Protein AF-A0A6G0XNP7-F1 (afdb_monomer)

Solvent-accessible surface area (backbone atoms only — not comparable to full-atom values): 18507 Å² total; per-residue (Å²): 112,69,67,66,38,55,70,34,88,91,42,43,86,52,94,66,89,75,61,93,74,79,82,56,86,63,56,71,70,62,49,47,56,52,49,53,52,52,52,53,39,48,72,73,66,46,86,81,49,73,66,58,50,28,54,50,48,44,52,52,38,49,76,73,70,50,52,76,89,73,55,74,58,41,72,69,51,52,55,50,50,24,64,73,69,74,52,74,94,73,79,84,64,81,77,80,71,63,57,67,68,56,44,52,52,49,38,52,55,47,52,52,49,53,54,48,54,32,65,78,54,63,42,82,54,43,37,43,41,48,78,40,82,45,55,81,44,72,78,73,96,70,79,92,73,66,92,83,67,88,75,86,84,79,92,69,92,83,52,64,81,43,50,31,32,36,38,43,37,34,40,81,89,65,54,73,54,66,32,39,37,27,35,58,39,83,72,69,91,48,69,72,58,43,56,51,14,57,74,74,40,48,43,35,54,81,84,54,40,62,62,48,52,55,48,44,74,76,37,75,43,48,72,35,43,38,67,83,23,67,91,42,43,72,56,44,40,52,51,47,48,69,79,39,44,88,38,48,92,48,100,63,76,33,31,38,40,36,34,61,71,52,67,42,66,63,38,71,72,33,46,52,54,30,56,59,38,40,38,45,78,41,70,34,59,76,95,37,42,78,78,56,30,62,50,66,65,62,52,51,57,60,51,54,53,53,55,44,65,74,70,110

pLDDT: mean 81.85, std 13.15, range [41.56, 98.56]

Sequence (312 aa):
MIQALADDPATRSKKSNRQSGWATVLKKEDEEDIVAWVLALRKEGIPVGNLLLACKALETAKKRGYHEDQFKASSTWIEGFKRRWSLALRTKCRSGQANNDQGEAALEAFSKKVKETIRLNDIEDIYNADQTAVNYQHVPDKTLDAKGAKNVSIKSSGHDKDRMIAMLLADAVGTKYPLFLVFKTPESVVKTTVIENLTQRNSFGSLLSTEIEEIHERHPSHIFVNPSGWWNSRISIKFLEYHFGHRRNQNLKKILLMWDDFGAHFTPDVVAVAEELDIILEKIPPTFTWICQPADVSWMKPLKIALRKRWV

Secondary structure (DSSP, 8-state):
-HHHHHHSTTTTT-S--PPTTTT-SS-HHHHHHHHHHHHHHHHTT----HHHHHHHHHHHHHHTT--TTT----HHHHHHHHHHTT-------SS----HHHHHHHHHHHHHHHHHHHHHHT---EEEEEEEEEES----S-----TT-S--PPP--S-TT-EEEEEEEEETT--B-PEEEEEE-PPPS-HHHHHHHHHHSTT--HHHHHHHHHHHHHSSEEEEEESS----HHHHHHHHHHHHGGGTT--PPPEEEEE-S-GGGSSHHHHHHHHHTTEEEEEPPTT-HHHH-HHHHHTHHHHHHHHHHHH-

InterPro domains:
  IPR004875 DDE superfamily endonuclease domain [PF03184] (192-311)
  IPR006600 HTH CenpB-type DNA-binding domain [PF03221] (31-90)
  IPR006600 HTH CenpB-type DNA-binding domain [PS51253] (18-91)
  IPR006600 HTH CenpB-type DNA-binding domain [SM00674] (24-91)
  IPR009057 Homedomain-like superfamily [SSF46689] (31-85)
  IPR050863 Centromere and Transposable Element-Derived Protein [PTHR19303] (31-308)

Structure (mmCIF, N/CA/C/O backbone):
data_AF-A0A6G0XNP7-F1
#
_entry.id   AF-A0A6G0XNP7-F1
#
loop_
_atom_site.group_PDB
_atom_site.id
_atom_site.type_symbol
_atom_site.label_atom_id
_atom_site.label_alt_id
_atom_site.label_comp_id
_atom_site.label_asym_id
_atom_site.label_entity_id
_atom_site.label_seq_id
_atom_site.pdbx_PDB_ins_code
_atom_site.Cartn_x
_atom_site.Cartn_y
_atom_site.Cartn_z
_atom_site.occupancy
_atom_site.B_iso_or_equiv
_atom_site.auth_seq_id
_atom_site.auth_comp_id
_atom_site.auth_asym_id
_atom_site.auth_atom_id
_atom_site.pdbx_PDB_model_num
ATOM 1 N N . MET A 1 1 ? 35.010 -28.564 -49.643 1.00 60.03 1 MET A N 1
ATOM 2 C CA . MET A 1 1 ? 34.155 -27.768 -48.730 1.00 60.03 1 MET A CA 1
ATOM 3 C C . MET A 1 1 ? 33.336 -26.712 -49.472 1.00 60.03 1 MET A C 1
ATOM 5 O O . MET A 1 1 ? 32.129 -26.718 -49.312 1.00 60.03 1 MET A O 1
ATOM 9 N N . ILE A 1 2 ? 33.939 -25.850 -50.304 1.00 66.06 2 ILE A N 1
ATOM 10 C CA . ILE A 1 2 ? 33.203 -24.806 -51.054 1.00 66.06 2 ILE A CA 1
ATOM 11 C C . ILE A 1 2 ? 32.260 -25.404 -52.113 1.00 66.06 2 ILE A C 1
ATOM 13 O O . ILE A 1 2 ? 31.107 -25.001 -52.168 1.00 66.06 2 ILE A O 1
ATOM 17 N N . GLN A 1 3 ? 32.711 -26.410 -52.874 1.00 72.31 3 GLN A N 1
ATOM 18 C CA . GLN A 1 3 ? 31.885 -27.098 -53.880 1.00 72.31 3 GLN A CA 1
ATOM 19 C C . GLN A 1 3 ? 30.588 -27.667 -53.270 1.00 72.31 3 GLN A C 1
ATOM 21 O O . GLN A 1 3 ? 29.496 -27.331 -53.701 1.00 72.31 3 GLN A O 1
ATOM 26 N N . ALA A 1 4 ? 30.710 -28.400 -52.156 1.00 74.94 4 ALA A N 1
ATOM 27 C CA . ALA A 1 4 ? 29.577 -28.995 -51.442 1.00 74.94 4 ALA A CA 1
ATOM 28 C C . ALA A 1 4 ? 28.551 -27.968 -50.911 1.00 74.94 4 ALA A C 1
ATOM 30 O O . ALA A 1 4 ? 27.377 -28.289 -50.787 1.00 74.94 4 ALA A O 1
ATOM 31 N N . LEU A 1 5 ? 28.980 -26.736 -50.608 1.00 69.81 5 LEU A N 1
ATOM 32 C CA . LEU A 1 5 ? 28.101 -25.638 -50.171 1.00 69.81 5 LEU A CA 1
ATOM 33 C C . LEU A 1 5 ? 27.461 -24.884 -51.350 1.00 69.81 5 LEU A C 1
ATOM 35 O O . LEU A 1 5 ? 26.438 -24.228 -51.187 1.00 69.81 5 LEU A O 1
ATOM 39 N N . ALA A 1 6 ? 28.065 -24.937 -52.538 1.00 72.62 6 ALA A N 1
ATOM 40 C CA . ALA A 1 6 ? 27.498 -24.353 -53.754 1.00 72.62 6 ALA A CA 1
ATOM 41 C C . ALA A 1 6 ? 26.409 -25.249 -54.378 1.00 72.62 6 ALA A C 1
ATOM 43 O O . ALA A 1 6 ? 25.510 -24.751 -55.070 1.00 72.62 6 ALA A O 1
ATOM 44 N N . ASP A 1 7 ? 26.490 -26.553 -54.102 1.00 78.31 7 ASP A N 1
ATOM 45 C CA . ASP A 1 7 ? 25.565 -27.581 -54.583 1.00 78.31 7 ASP A CA 1
ATOM 46 C C . ASP A 1 7 ? 24.367 -27.808 -53.639 1.00 78.31 7 ASP A C 1
ATOM 48 O O . ASP A 1 7 ? 23.334 -28.314 -54.073 1.00 78.31 7 ASP A O 1
ATOM 52 N N . ASP A 1 8 ? 24.455 -27.377 -52.374 1.00 77.38 8 ASP A N 1
ATOM 53 C CA . ASP A 1 8 ? 23.342 -27.402 -51.416 1.00 77.38 8 ASP A CA 1
ATOM 54 C C . ASP A 1 8 ? 22.350 -26.240 -51.684 1.00 77.38 8 ASP A C 1
ATOM 56 O O . ASP A 1 8 ? 22.725 -25.062 -51.587 1.00 77.38 8 ASP A O 1
ATOM 60 N N . PRO A 1 9 ? 21.062 -26.531 -51.972 1.00 79.06 9 PRO A N 1
ATOM 61 C CA . PRO A 1 9 ? 20.035 -25.518 -52.232 1.00 79.06 9 PRO A CA 1
ATOM 62 C C . PRO A 1 9 ? 19.902 -24.448 -51.136 1.00 79.06 9 PRO A C 1
ATOM 64 O O . PRO A 1 9 ? 19.548 -23.307 -51.438 1.00 79.06 9 PRO A O 1
ATOM 67 N N . ALA A 1 10 ? 20.200 -24.783 -49.874 1.00 74.19 10 ALA A N 1
ATOM 68 C CA . ALA A 1 10 ? 20.077 -23.875 -48.732 1.00 74.19 10 ALA A CA 1
ATOM 69 C C . ALA A 1 10 ? 21.271 -22.914 -48.568 1.00 74.19 10 ALA A C 1
ATOM 71 O O . ALA A 1 10 ? 21.177 -21.909 -47.847 1.00 74.19 10 ALA A O 1
ATOM 72 N N . THR A 1 11 ? 22.410 -23.208 -49.201 1.00 74.75 11 THR A N 1
ATOM 73 C CA . THR A 1 11 ? 23.656 -22.443 -49.037 1.00 74.75 11 THR A CA 1
ATOM 74 C C . THR A 1 11 ? 24.223 -21.881 -50.346 1.00 74.75 11 THR A C 1
ATOM 76 O O . THR A 1 11 ? 24.962 -20.898 -50.291 1.00 74.75 11 THR A O 1
ATOM 79 N N . ARG A 1 12 ? 23.745 -22.354 -51.505 1.00 75.50 12 ARG A N 1
ATOM 80 C CA . ARG A 1 12 ? 24.092 -21.918 -52.872 1.00 75.50 12 ARG A CA 1
ATOM 81 C C . ARG A 1 12 ? 24.132 -20.404 -53.112 1.00 75.50 12 ARG A C 1
ATOM 83 O O . ARG A 1 12 ? 25.003 -19.917 -53.825 1.00 75.50 12 ARG A O 1
ATOM 90 N N . SER A 1 13 ? 23.173 -19.647 -52.578 1.00 77.25 13 SER A N 1
ATOM 91 C CA . SER A 1 13 ? 23.071 -18.194 -52.812 1.00 77.25 13 SER A CA 1
ATOM 92 C C . SER A 1 13 ? 23.904 -17.359 -51.832 1.00 77.25 13 SER A C 1
ATOM 94 O O . SER A 1 13 ? 23.988 -16.132 -51.964 1.00 77.25 13 SER A O 1
ATOM 96 N N . LYS A 1 14 ? 24.536 -17.995 -50.837 1.00 73.56 14 LYS A N 1
ATOM 97 C CA . LYS A 1 14 ? 25.334 -17.302 -49.827 1.00 73.56 14 LYS A CA 1
ATOM 98 C C . LYS A 1 14 ? 26.697 -16.939 -50.411 1.00 73.56 14 LYS A C 1
ATOM 100 O O . LYS A 1 14 ? 27.535 -17.794 -50.661 1.00 73.56 14 LYS A O 1
ATOM 105 N N . LYS A 1 15 ? 26.965 -15.636 -50.528 1.00 70.00 15 LYS A N 1
ATOM 106 C CA . LYS A 1 15 ? 28.274 -15.095 -50.951 1.00 70.00 15 LYS A CA 1
ATOM 107 C C . LYS A 1 15 ? 29.390 -15.270 -49.904 1.00 70.00 15 LYS A C 1
ATOM 109 O O . LYS A 1 15 ? 30.523 -14.864 -50.133 1.00 70.00 15 LYS A O 1
ATOM 114 N N . SER A 1 16 ? 29.068 -15.813 -48.729 1.00 63.94 16 SER A N 1
ATOM 115 C CA . SER A 1 16 ? 29.983 -16.018 -47.605 1.00 63.94 16 SER A CA 1
ATOM 116 C C . SER A 1 16 ? 29.439 -17.118 -46.694 1.00 63.94 16 SER A C 1
ATOM 118 O O . SER A 1 16 ? 28.263 -17.087 -46.332 1.00 6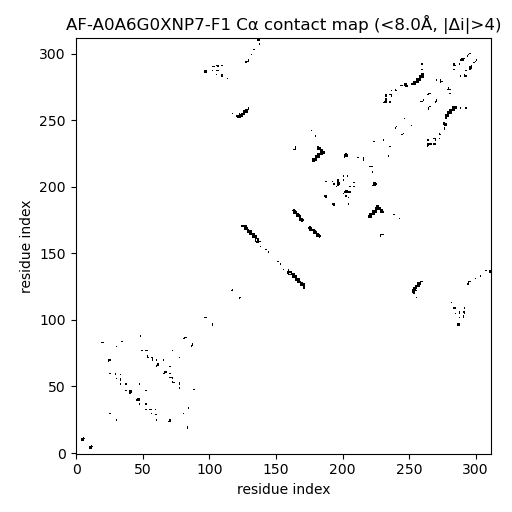3.94 16 SER A O 1
ATOM 120 N N . ASN A 1 17 ? 30.300 -18.057 -46.294 1.00 66.12 17 ASN A N 1
ATOM 121 C CA . ASN A 1 17 ? 30.003 -19.074 -45.282 1.00 66.12 17 ASN A CA 1
ATOM 122 C C . ASN A 1 17 ? 30.967 -18.953 -44.091 1.00 66.12 17 ASN A C 1
ATOM 124 O O . ASN A 1 17 ? 31.717 -19.873 -43.775 1.00 66.12 17 ASN A O 1
ATOM 128 N N . ARG A 1 18 ? 31.001 -17.773 -43.462 1.00 59.72 18 ARG A N 1
ATOM 129 C CA . ARG A 1 18 ? 31.731 -17.574 -42.202 1.00 59.72 18 ARG A CA 1
ATOM 130 C C . ARG A 1 18 ? 30.880 -18.106 -41.055 1.00 59.72 18 ARG A C 1
ATOM 132 O O . ARG A 1 18 ? 29.774 -17.606 -40.844 1.00 59.72 18 ARG A O 1
ATOM 139 N N . GLN A 1 19 ? 31.386 -19.075 -40.294 1.00 57.75 19 GLN A N 1
ATOM 140 C CA . GLN A 1 19 ? 30.722 -19.446 -39.044 1.00 57.75 19 GLN A CA 1
ATOM 141 C C . GLN A 1 19 ? 30.836 -18.282 -38.045 1.00 57.75 19 GLN A C 1
ATOM 143 O O . GLN A 1 19 ? 31.750 -17.451 -38.115 1.00 57.75 19 GLN A O 1
ATOM 148 N N . SER A 1 20 ? 29.888 -18.199 -37.112 1.00 53.38 20 SER A N 1
ATOM 149 C CA . SER A 1 20 ? 29.933 -17.204 -36.037 1.00 53.38 20 SER A CA 1
ATOM 150 C C . SER A 1 20 ? 31.260 -17.329 -35.277 1.00 53.38 20 SER A C 1
ATOM 152 O O . SER A 1 20 ? 31.561 -18.398 -34.759 1.00 53.38 20 SER A O 1
ATOM 154 N N . GLY A 1 21 ? 32.060 -16.257 -35.233 1.00 54.75 21 GLY A N 1
ATOM 155 C CA . GLY A 1 21 ? 33.368 -16.240 -34.555 1.00 54.75 21 GLY A CA 1
ATOM 156 C C . GLY A 1 21 ? 34.603 -16.186 -35.466 1.00 54.75 21 GLY A C 1
ATOM 157 O O . GLY A 1 21 ? 35.699 -15.985 -34.968 1.00 54.75 21 GLY A O 1
ATOM 158 N N . TRP A 1 22 ? 34.459 -16.284 -36.791 1.00 47.91 22 TRP A N 1
ATOM 159 C CA . TRP A 1 22 ? 35.601 -16.345 -37.729 1.00 47.91 22 TRP A CA 1
ATOM 160 C C . TRP A 1 22 ? 36.414 -15.045 -37.909 1.00 47.91 22 TRP A C 1
ATOM 162 O O . TRP A 1 22 ? 37.424 -15.048 -38.604 1.00 47.91 22 TRP A O 1
ATOM 172 N N . ALA A 1 23 ? 35.977 -13.925 -37.331 1.00 54.16 23 ALA A N 1
ATOM 173 C CA . ALA A 1 23 ? 36.680 -12.641 -37.399 1.00 54.16 23 ALA A CA 1
ATOM 174 C C . ALA A 1 23 ? 36.405 -11.822 -36.130 1.00 54.16 23 ALA A C 1
ATOM 176 O O . ALA A 1 23 ? 35.811 -10.743 -36.187 1.00 54.16 23 ALA A O 1
ATOM 177 N N . THR A 1 24 ? 36.732 -12.378 -34.963 1.00 66.75 24 THR A N 1
ATOM 178 C CA . THR A 1 24 ? 36.689 -11.628 -33.704 1.00 66.75 24 THR A CA 1
ATOM 179 C C . THR A 1 24 ? 38.045 -10.980 -33.455 1.00 66.75 24 THR A C 1
ATOM 181 O O . THR A 1 24 ? 39.084 -11.611 -33.609 1.00 66.75 24 THR A O 1
ATOM 184 N N . VAL A 1 25 ? 38.028 -9.694 -33.107 1.00 76.06 25 VAL A N 1
ATOM 185 C CA . VAL A 1 25 ? 39.243 -8.936 -32.769 1.00 76.06 25 VAL A CA 1
ATOM 186 C C . VAL A 1 25 ? 39.840 -9.433 -31.446 1.00 76.06 25 VAL A C 1
ATOM 188 O O . VAL A 1 25 ? 41.052 -9.586 -31.331 1.00 76.06 25 VAL A O 1
ATOM 191 N N . LEU A 1 26 ? 38.976 -9.733 -30.471 1.00 81.81 26 LEU A N 1
ATOM 192 C CA . LEU A 1 26 ? 39.348 -10.423 -29.238 1.00 81.81 26 LEU A CA 1
ATOM 193 C C . LEU A 1 26 ? 39.336 -11.937 -29.453 1.00 81.81 26 LEU A C 1
ATOM 195 O O . LEU A 1 26 ? 38.479 -12.463 -30.179 1.00 81.81 26 LEU A O 1
ATOM 199 N N . LYS A 1 27 ? 40.276 -12.636 -28.811 1.00 84.94 27 LYS A N 1
ATOM 200 C CA . LYS A 1 27 ? 40.285 -14.100 -28.802 1.00 84.94 27 LYS A CA 1
ATOM 201 C C . LYS A 1 27 ? 39.146 -14.614 -27.929 1.00 84.94 27 LYS A C 1
ATOM 203 O O . LYS A 1 27 ? 38.623 -13.909 -27.068 1.00 84.94 27 LYS A O 1
ATOM 208 N N . LYS A 1 28 ? 38.772 -15.874 -28.143 1.00 83.06 28 LYS A N 1
ATOM 209 C CA . LYS A 1 28 ? 37.709 -16.522 -27.370 1.00 83.06 28 LYS A CA 1
ATOM 210 C C . LYS A 1 28 ? 38.010 -16.523 -25.864 1.00 83.06 28 LYS A C 1
ATOM 212 O O . LYS A 1 28 ? 37.118 -16.215 -25.090 1.00 83.06 28 LYS A O 1
ATOM 217 N N . GLU A 1 29 ? 39.259 -16.788 -25.486 1.00 83.44 29 GLU A N 1
ATOM 218 C CA . GLU A 1 29 ? 39.739 -16.778 -24.094 1.00 83.44 29 GLU A CA 1
ATOM 219 C C . GLU A 1 29 ? 39.532 -15.408 -23.418 1.00 83.44 29 GLU A C 1
ATOM 221 O O . GLU A 1 29 ? 39.083 -15.326 -22.280 1.00 83.44 29 GLU A O 1
ATOM 226 N N . ASP A 1 30 ? 39.771 -14.311 -24.143 1.00 85.62 30 ASP A N 1
ATOM 227 C CA . ASP A 1 30 ? 39.557 -12.957 -23.615 1.00 85.62 30 ASP A CA 1
ATOM 228 C C . ASP A 1 30 ? 38.062 -12.645 -23.442 1.00 85.62 30 ASP A C 1
ATOM 230 O O . ASP A 1 30 ? 37.658 -11.925 -22.527 1.00 85.62 30 ASP A O 1
ATOM 234 N N . GLU A 1 31 ? 37.218 -13.184 -24.327 1.00 88.00 31 GLU A N 1
ATOM 235 C CA . GLU A 1 31 ? 35.767 -13.086 -24.188 1.00 88.00 31 GLU A CA 1
ATOM 236 C C . GLU A 1 31 ? 35.243 -13.929 -23.012 1.00 88.00 31 GLU A C 1
ATOM 238 O O . GLU A 1 31 ? 34.308 -13.487 -22.344 1.00 88.00 31 GLU A O 1
ATOM 243 N N . GLU A 1 32 ? 35.856 -15.078 -22.711 1.00 87.44 32 GLU A N 1
ATOM 244 C CA . GLU A 1 32 ? 35.522 -15.928 -21.554 1.00 87.44 32 GLU A CA 1
ATOM 245 C C . GLU A 1 32 ? 35.727 -15.189 -20.227 1.00 87.44 32 GLU A C 1
ATOM 247 O O . GLU A 1 32 ? 34.830 -15.206 -19.380 1.00 87.44 32 GLU A O 1
ATOM 252 N N . ASP A 1 33 ? 36.829 -14.449 -20.078 1.00 84.56 33 ASP A N 1
ATOM 253 C CA . ASP A 1 33 ? 37.082 -13.601 -18.903 1.00 84.56 33 ASP A CA 1
ATOM 254 C C . ASP A 1 33 ? 35.990 -12.536 -18.719 1.00 84.56 33 ASP A C 1
ATOM 256 O O . ASP A 1 33 ? 35.519 -12.268 -17.607 1.00 84.56 33 ASP A O 1
ATOM 260 N N . ILE A 1 34 ? 35.558 -11.923 -19.826 1.00 86.75 34 ILE A N 1
ATOM 261 C CA . ILE A 1 34 ? 34.491 -10.919 -19.815 1.00 86.75 34 ILE A CA 1
ATOM 262 C C . ILE A 1 34 ? 33.166 -11.580 -19.416 1.00 86.75 34 ILE A C 1
ATOM 264 O O . ILE A 1 34 ? 32.427 -11.013 -18.612 1.00 86.75 34 ILE A O 1
ATOM 268 N N . VAL A 1 35 ? 32.863 -12.781 -19.918 1.00 87.50 35 VAL A N 1
ATOM 269 C CA . VAL A 1 35 ? 31.655 -13.531 -19.538 1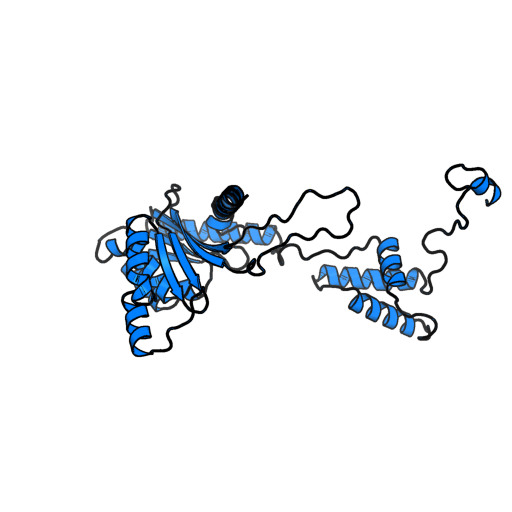.00 87.50 35 VAL A CA 1
ATOM 270 C C . VAL A 1 35 ? 31.675 -13.915 -18.063 1.00 87.50 35 VAL A C 1
ATOM 272 O O . VAL A 1 35 ? 30.679 -13.679 -17.379 1.00 87.50 35 VAL A O 1
ATOM 275 N N . ALA A 1 36 ? 32.785 -14.449 -17.552 1.00 80.44 36 ALA A N 1
ATOM 276 C CA . ALA A 1 36 ? 32.925 -14.806 -16.141 1.00 80.44 36 ALA A CA 1
ATOM 277 C C . ALA A 1 36 ? 32.670 -13.592 -15.236 1.00 80.44 36 ALA A C 1
ATOM 279 O O . ALA A 1 36 ? 31.917 -13.677 -14.263 1.00 80.44 36 ALA A O 1
ATOM 280 N N . TRP A 1 37 ? 33.207 -12.431 -15.617 1.00 89.44 37 TRP A N 1
ATOM 281 C CA . TRP A 1 37 ? 32.956 -11.170 -14.928 1.00 89.44 37 TRP A CA 1
ATOM 282 C C . TRP A 1 37 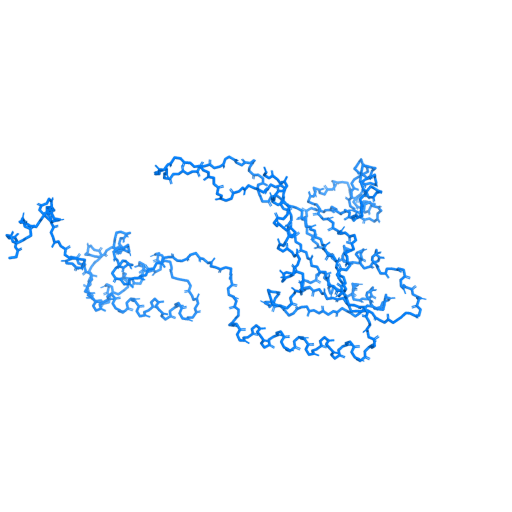? 31.486 -10.723 -15.004 1.00 89.44 37 TRP A C 1
ATOM 284 O O . TRP A 1 37 ? 30.913 -10.332 -13.985 1.00 89.44 37 TRP A O 1
ATOM 294 N N . VAL A 1 38 ? 30.841 -10.823 -16.176 1.00 80.94 38 VAL A N 1
ATOM 295 C CA . VAL A 1 38 ? 29.404 -10.523 -16.318 1.00 80.94 38 VAL A CA 1
ATOM 296 C C . VAL A 1 38 ? 28.584 -11.426 -15.394 1.00 80.94 38 VAL A C 1
ATOM 298 O O . VAL A 1 38 ? 27.712 -10.935 -14.680 1.00 80.94 38 VAL A O 1
ATOM 301 N N . LEU A 1 39 ? 28.855 -12.733 -15.382 1.00 80.12 39 LEU A N 1
ATOM 302 C CA . LEU A 1 39 ? 28.119 -13.698 -14.564 1.00 80.12 39 LEU A CA 1
ATOM 303 C C . LEU A 1 39 ? 28.323 -13.461 -13.064 1.00 80.12 39 LEU A C 1
ATOM 305 O O . LEU A 1 39 ? 27.350 -13.545 -12.316 1.00 80.12 39 LEU A O 1
ATOM 309 N N . ALA A 1 40 ? 29.533 -13.100 -12.630 1.00 68.19 40 ALA A N 1
ATOM 310 C CA . ALA A 1 40 ? 29.815 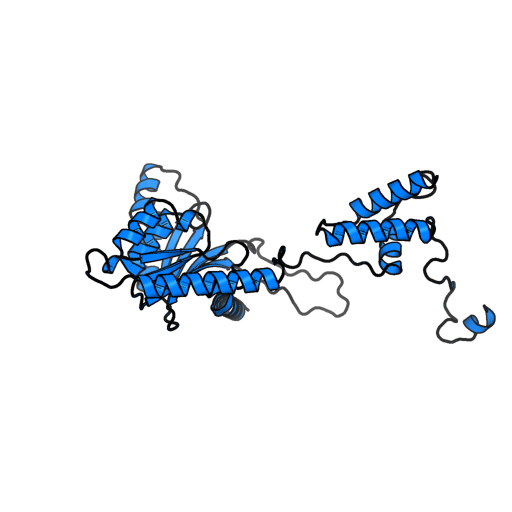-12.741 -11.240 1.00 68.19 40 ALA A CA 1
ATOM 311 C C . ALA A 1 40 ? 28.996 -11.519 -10.788 1.00 68.19 40 ALA A C 1
ATOM 313 O O . ALA A 1 40 ? 28.270 -11.595 -9.799 1.00 68.19 40 ALA A O 1
ATOM 314 N N . LEU A 1 41 ? 28.995 -10.436 -11.574 1.00 66.19 41 LEU A N 1
ATOM 315 C CA . LEU A 1 41 ? 28.184 -9.251 -11.270 1.00 66.19 41 LEU A CA 1
ATOM 316 C C . LEU A 1 41 ? 26.683 -9.553 -11.288 1.00 66.19 41 LEU A C 1
ATOM 318 O O . LEU A 1 41 ? 25.930 -9.051 -10.455 1.00 66.19 41 LEU A O 1
ATOM 322 N N . ARG A 1 42 ? 26.225 -10.404 -12.214 1.00 78.88 42 ARG A N 1
ATOM 323 C CA . ARG A 1 42 ? 24.819 -10.826 -12.252 1.00 78.88 42 ARG A CA 1
ATOM 324 C C . ARG A 1 42 ? 24.439 -11.712 -11.065 1.00 78.88 42 ARG A C 1
ATOM 326 O O . ARG A 1 42 ? 23.300 -11.589 -10.617 1.00 78.88 42 ARG A O 1
ATOM 333 N N . LYS A 1 43 ? 25.355 -12.533 -10.537 1.00 69.00 43 LYS A N 1
ATOM 334 C CA . LYS A 1 43 ? 25.160 -13.327 -9.310 1.00 69.00 43 LYS A CA 1
ATOM 335 C C . LYS A 1 43 ? 24.952 -12.431 -8.085 1.00 69.00 43 LYS A C 1
ATOM 337 O O . LYS A 1 43 ? 24.116 -12.745 -7.249 1.00 69.00 43 LYS A O 1
ATOM 342 N N . GLU A 1 44 ? 25.634 -11.290 -8.029 1.00 56.53 44 GLU A N 1
ATOM 343 C CA . GLU A 1 44 ? 25.461 -10.260 -6.990 1.00 56.53 44 GLU A CA 1
ATOM 344 C C . GLU A 1 44 ? 24.297 -9.290 -7.280 1.00 56.53 44 GLU A C 1
ATOM 346 O O . GLU A 1 44 ? 24.077 -8.317 -6.564 1.00 56.53 44 GLU A O 1
ATOM 351 N N . GLY A 1 45 ? 23.534 -9.525 -8.353 1.00 60.12 45 GLY A N 1
ATOM 352 C CA . GLY A 1 45 ? 22.393 -8.692 -8.739 1.00 60.12 45 GLY A CA 1
ATOM 353 C C . GLY A 1 45 ? 22.759 -7.372 -9.428 1.00 60.12 45 GLY A C 1
ATOM 354 O O . GLY A 1 45 ? 21.861 -6.679 -9.920 1.00 60.12 45 GLY A O 1
ATOM 355 N N . ILE A 1 46 ? 24.046 -7.052 -9.572 1.00 63.44 46 ILE A N 1
ATOM 356 C CA . ILE A 1 46 ? 24.547 -5.805 -10.159 1.00 63.44 46 ILE A CA 1
ATOM 357 C C . ILE A 1 46 ? 24.194 -5.757 -11.659 1.00 63.44 46 ILE A C 1
ATOM 359 O O . ILE A 1 46 ? 24.439 -6.718 -12.402 1.00 63.44 46 ILE A O 1
ATOM 363 N N . PRO A 1 47 ? 23.548 -4.684 -12.151 1.00 72.31 47 PRO A N 1
ATOM 364 C CA . PRO A 1 47 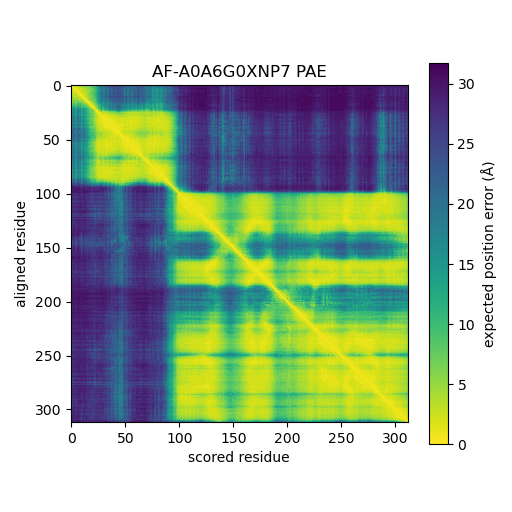? 23.156 -4.585 -13.551 1.00 72.31 47 PRO A CA 1
ATOM 365 C C . PRO A 1 47 ? 24.373 -4.359 -14.455 1.00 72.31 47 PRO A C 1
ATOM 367 O O . PRO A 1 47 ? 25.162 -3.445 -14.235 1.00 72.31 47 PRO A O 1
ATOM 370 N N . VAL A 1 48 ? 24.478 -5.147 -15.529 1.00 75.88 48 VAL A N 1
ATOM 371 C CA . VAL A 1 48 ? 25.503 -4.964 -16.568 1.00 75.88 48 VAL A CA 1
ATOM 372 C C . VAL A 1 48 ? 24.840 -4.513 -17.865 1.00 75.88 48 VAL A C 1
ATOM 374 O O . VAL A 1 48 ? 24.195 -5.296 -18.561 1.00 75.88 48 VAL A O 1
ATOM 377 N N . GLY A 1 49 ? 24.968 -3.221 -18.169 1.00 77.94 49 GLY A N 1
ATOM 378 C CA . GLY A 1 49 ? 24.500 -2.622 -19.420 1.00 77.94 49 GLY A CA 1
ATOM 379 C C . GLY A 1 49 ? 25.548 -2.670 -20.536 1.00 77.94 49 GLY A C 1
ATOM 380 O O . GLY A 1 49 ? 26.705 -3.013 -20.305 1.00 77.94 49 GLY A O 1
ATOM 381 N N . ASN A 1 50 ? 25.158 -2.265 -21.750 1.00 82.75 50 ASN A N 1
ATOM 382 C CA . ASN A 1 50 ? 26.057 -2.245 -22.917 1.00 82.75 50 ASN A CA 1
ATOM 383 C C . ASN A 1 50 ? 27.302 -1.391 -22.692 1.00 82.75 50 ASN A C 1
ATOM 385 O O . ASN A 1 50 ? 28.387 -1.799 -23.080 1.00 82.75 50 ASN A O 1
ATOM 389 N N . LEU A 1 51 ? 27.138 -0.228 -22.058 1.00 77.31 51 LEU A N 1
ATOM 390 C CA . LEU A 1 51 ? 28.247 0.674 -21.763 1.00 77.31 51 LEU A CA 1
ATOM 391 C C . LEU A 1 51 ? 29.256 0.017 -20.818 1.00 77.31 51 LEU A C 1
ATOM 393 O O . LEU A 1 51 ? 30.448 0.014 -21.087 1.00 77.31 51 LEU A O 1
ATOM 397 N N . LEU A 1 52 ? 28.763 -0.599 -19.744 1.00 73.75 52 LEU A N 1
ATOM 398 C CA . LEU A 1 52 ? 29.603 -1.253 -18.747 1.00 73.75 52 LEU A CA 1
ATOM 399 C C . LEU A 1 52 ? 30.326 -2.483 -19.331 1.00 73.75 52 LEU A C 1
ATOM 401 O O . LEU A 1 52 ? 31.509 -2.688 -19.069 1.00 73.75 52 LEU A O 1
ATOM 405 N N . LEU A 1 53 ? 29.649 -3.243 -20.196 1.00 85.44 53 LEU A N 1
ATOM 406 C CA . LEU A 1 53 ? 30.259 -4.319 -20.980 1.00 85.44 53 LEU A CA 1
ATOM 407 C C . LEU A 1 53 ? 31.338 -3.794 -21.945 1.00 85.44 53 LEU A C 1
ATOM 409 O O . LEU A 1 53 ? 32.398 -4.403 -22.053 1.00 85.44 53 LEU A O 1
ATOM 413 N N . ALA A 1 54 ? 31.095 -2.668 -22.621 1.00 86.25 54 ALA A N 1
ATOM 414 C CA . ALA A 1 54 ? 32.070 -2.049 -23.517 1.00 86.25 54 ALA A CA 1
ATOM 415 C C . ALA A 1 54 ? 33.320 -1.586 -22.758 1.00 86.25 54 ALA A C 1
ATOM 417 O O . ALA A 1 54 ? 34.434 -1.897 -23.172 1.00 86.25 54 ALA A O 1
ATOM 418 N N . CYS A 1 55 ? 33.141 -0.922 -21.611 1.00 79.56 55 CYS A N 1
ATOM 419 C CA . CYS A 1 55 ? 34.242 -0.516 -20.740 1.00 79.56 55 CYS A CA 1
ATOM 420 C C . CYS A 1 55 ? 35.073 -1.722 -20.294 1.00 79.56 55 CYS A C 1
ATOM 422 O O . CYS A 1 55 ? 36.300 -1.681 -20.382 1.00 79.56 55 CYS A O 1
ATOM 424 N N . LYS A 1 56 ? 34.418 -2.818 -19.881 1.00 88.25 56 LYS A N 1
ATOM 425 C CA . LYS A 1 56 ? 35.130 -4.039 -19.494 1.00 88.25 56 LYS A CA 1
ATOM 426 C C . LYS A 1 56 ? 35.905 -4.646 -20.657 1.00 88.25 56 LYS A C 1
ATOM 428 O O . LYS A 1 56 ? 37.045 -5.058 -20.481 1.00 88.25 56 LYS A O 1
ATOM 433 N N . ALA A 1 57 ? 35.308 -4.678 -21.843 1.00 87.56 57 ALA A N 1
ATOM 434 C CA . ALA A 1 57 ? 35.956 -5.215 -23.029 1.00 87.56 57 ALA A CA 1
ATOM 435 C C . ALA A 1 57 ? 37.189 -4.396 -23.440 1.00 87.56 57 ALA A C 1
ATOM 437 O O . ALA A 1 57 ? 38.208 -4.981 -23.796 1.00 87.56 57 ALA A O 1
ATOM 438 N N . LEU A 1 58 ? 37.123 -3.062 -23.356 1.00 87.69 58 LEU A N 1
ATOM 439 C CA . LEU A 1 58 ? 38.269 -2.177 -23.601 1.00 87.69 58 LEU A CA 1
ATOM 440 C C . LEU A 1 58 ? 39.368 -2.367 -22.546 1.00 87.69 58 LEU A C 1
ATOM 442 O O . LEU A 1 58 ? 40.547 -2.411 -22.890 1.00 87.69 58 LEU A O 1
ATOM 446 N N . GLU A 1 59 ? 38.996 -2.532 -21.273 1.00 84.81 59 GLU A N 1
ATOM 447 C CA . GLU A 1 59 ? 39.940 -2.834 -20.192 1.00 84.81 59 GLU A CA 1
ATOM 448 C C . GLU A 1 59 ? 40.669 -4.164 -20.447 1.00 84.81 59 GLU A C 1
ATOM 450 O O . GLU A 1 59 ? 41.897 -4.224 -20.364 1.00 84.81 59 GLU A O 1
ATOM 455 N N . THR A 1 60 ? 39.927 -5.221 -20.797 1.00 86.75 60 THR A N 1
ATOM 456 C CA . THR A 1 60 ? 40.494 -6.529 -21.149 1.00 86.75 60 THR A CA 1
ATOM 457 C C . THR A 1 60 ? 41.391 -6.421 -22.381 1.00 86.75 60 THR A C 1
ATOM 459 O O . THR A 1 60 ? 42.515 -6.913 -22.350 1.00 86.75 60 THR A O 1
ATOM 462 N N . ALA A 1 61 ? 40.964 -5.708 -23.428 1.00 87.25 61 ALA A N 1
ATOM 463 C CA . ALA A 1 61 ? 41.767 -5.485 -24.629 1.00 87.25 61 ALA A CA 1
ATOM 464 C C . ALA A 1 61 ? 43.101 -4.785 -24.304 1.00 87.25 61 ALA A C 1
ATOM 466 O O . ALA A 1 61 ? 44.164 -5.259 -24.703 1.00 87.25 61 ALA A O 1
ATOM 467 N N . LYS A 1 62 ? 43.071 -3.723 -23.489 1.00 86.81 62 LYS A N 1
ATOM 468 C CA . LYS A 1 62 ? 44.280 -3.007 -23.056 1.00 86.81 62 LYS A CA 1
ATOM 469 C C . LYS A 1 62 ? 45.225 -3.906 -22.254 1.00 86.81 62 LYS A C 1
ATOM 471 O O . LYS A 1 62 ? 46.429 -3.891 -22.494 1.00 86.81 62 LYS A O 1
ATOM 476 N N . LYS A 1 63 ? 44.697 -4.724 -21.334 1.00 85.81 63 LYS A N 1
ATOM 477 C CA . LYS A 1 63 ? 45.497 -5.689 -20.550 1.00 85.81 63 LYS A CA 1
ATOM 478 C C . LYS A 1 63 ? 46.163 -6.755 -21.416 1.00 85.81 63 LYS A C 1
ATOM 480 O O . LYS A 1 63 ? 47.227 -7.250 -21.063 1.00 85.81 63 LYS A O 1
ATOM 485 N N . ARG A 1 64 ? 45.538 -7.102 -22.539 1.00 85.31 64 ARG A N 1
ATOM 486 C CA . ARG A 1 64 ? 46.025 -8.102 -23.494 1.00 85.31 64 ARG A CA 1
ATOM 487 C C . ARG A 1 64 ? 46.896 -7.491 -24.604 1.00 85.31 64 ARG A C 1
ATOM 489 O O . ARG A 1 64 ? 47.311 -8.211 -25.504 1.00 85.31 64 ARG A O 1
ATOM 496 N N . GLY A 1 65 ? 47.206 -6.193 -24.516 1.00 84.56 65 GLY A N 1
ATOM 497 C CA . GLY A 1 65 ? 48.136 -5.501 -25.412 1.00 84.56 65 GLY A CA 1
ATOM 498 C C . GLY A 1 65 ? 47.525 -4.990 -26.719 1.00 84.56 65 GLY A C 1
ATOM 499 O O . GLY A 1 65 ? 48.270 -4.643 -27.630 1.00 84.56 65 GLY A O 1
ATOM 500 N N . TYR A 1 66 ? 46.196 -4.935 -26.831 1.00 85.50 66 TYR A N 1
ATOM 501 C CA . TYR A 1 66 ? 45.532 -4.351 -27.996 1.00 85.50 66 TYR A CA 1
ATOM 502 C C . TYR A 1 66 ? 45.545 -2.818 -27.927 1.00 85.50 66 TYR A C 1
ATOM 504 O O . TYR A 1 66 ? 45.256 -2.231 -26.880 1.00 85.50 66 TYR A O 1
ATOM 512 N N . HIS A 1 67 ? 45.829 -2.174 -29.059 1.00 78.38 67 HIS A N 1
ATOM 513 C CA . HIS A 1 67 ? 45.753 -0.718 -29.205 1.00 78.38 67 HIS A CA 1
ATOM 514 C C . HIS A 1 67 ? 44.312 -0.240 -29.503 1.00 78.38 67 HIS A C 1
ATOM 516 O O . HIS A 1 67 ? 43.463 -1.003 -29.971 1.00 78.38 67 HIS A O 1
ATOM 522 N N . GLU A 1 68 ? 44.010 1.033 -29.216 1.00 73.06 68 GLU A N 1
ATOM 523 C CA . GLU A 1 68 ? 42.657 1.624 -29.348 1.00 73.06 68 GLU A CA 1
ATOM 524 C C . GLU A 1 68 ? 42.127 1.670 -30.796 1.00 73.06 68 GLU A C 1
ATOM 526 O O . GLU A 1 68 ? 40.920 1.753 -31.043 1.00 73.06 68 GLU A O 1
ATOM 531 N N . ASP A 1 69 ? 43.021 1.607 -31.776 1.00 79.62 69 ASP A N 1
ATOM 532 C CA . ASP A 1 69 ? 42.708 1.485 -33.198 1.00 79.62 69 ASP A CA 1
ATOM 533 C C . ASP A 1 69 ? 42.291 0.057 -33.587 1.00 79.62 69 ASP A C 1
ATOM 535 O O . ASP A 1 69 ? 41.467 -0.114 -34.489 1.00 79.62 69 ASP A O 1
ATOM 539 N N . GLN A 1 70 ? 42.789 -0.954 -32.869 1.00 81.62 70 GLN A N 1
ATOM 540 C CA . GLN A 1 70 ? 42.520 -2.368 -33.124 1.00 81.62 70 GLN A CA 1
ATOM 541 C C . GLN A 1 70 ? 41.168 -2.816 -32.561 1.00 81.62 70 GLN A C 1
ATOM 543 O O . GLN A 1 70 ? 40.452 -3.564 -33.230 1.00 81.62 70 GLN A O 1
ATOM 548 N N . PHE A 1 71 ? 40.777 -2.351 -31.368 1.00 87.00 71 PHE A N 1
ATOM 549 C CA . PHE A 1 71 ? 39.517 -2.742 -30.728 1.00 87.00 71 PHE A CA 1
ATOM 550 C C . PHE A 1 71 ? 38.752 -1.553 -30.135 1.00 87.00 71 PHE A C 1
ATOM 552 O O . PHE A 1 71 ? 39.237 -0.866 -29.245 1.00 87.00 71 PHE A O 1
ATOM 559 N N . LYS A 1 72 ? 37.500 -1.363 -30.579 1.00 83.94 72 LYS A N 1
ATOM 560 C CA . LYS A 1 72 ? 36.647 -0.221 -30.184 1.00 83.94 72 LYS A CA 1
ATOM 561 C C . LYS A 1 72 ? 35.380 -0.593 -29.409 1.00 83.94 72 LYS A C 1
ATOM 563 O O . LYS A 1 72 ? 34.512 0.258 -29.252 1.00 83.94 72 LYS A O 1
ATOM 568 N N . ALA A 1 73 ? 35.228 -1.857 -28.994 1.00 86.31 73 ALA A N 1
ATOM 569 C CA . ALA A 1 73 ? 34.024 -2.369 -28.321 1.00 86.31 73 ALA A CA 1
ATOM 570 C C . ALA A 1 73 ? 32.700 -1.848 -28.933 1.00 86.31 73 ALA A C 1
ATOM 572 O O . ALA A 1 73 ? 31.791 -1.416 -28.225 1.00 86.31 73 ALA A O 1
ATOM 573 N N . SER A 1 74 ? 32.610 -1.841 -30.269 1.00 85.75 74 SER A N 1
ATOM 574 C CA . SER A 1 74 ? 31.497 -1.224 -30.998 1.00 85.75 74 SER A CA 1
ATOM 575 C C . SER A 1 74 ? 30.157 -1.909 -30.712 1.00 85.75 74 SER A C 1
ATOM 577 O O . SER A 1 74 ? 30.111 -3.064 -30.283 1.00 85.75 74 SER A O 1
ATOM 579 N N . SER A 1 75 ? 29.046 -1.233 -31.018 1.00 80.31 75 SER A N 1
ATOM 580 C CA . SER A 1 75 ? 27.695 -1.812 -30.922 1.00 80.31 75 SER A CA 1
ATOM 581 C C . SER A 1 75 ? 27.592 -3.164 -31.638 1.00 80.31 75 SER A C 1
ATOM 583 O O . SER A 1 75 ? 27.090 -4.131 -31.066 1.00 80.31 75 SER A O 1
ATOM 585 N N . THR A 1 76 ? 28.169 -3.268 -32.837 1.00 85.38 76 THR A N 1
ATOM 586 C CA . THR A 1 76 ? 28.238 -4.508 -33.621 1.00 85.38 76 THR A CA 1
ATOM 587 C C . THR A 1 76 ? 29.013 -5.615 -32.902 1.00 85.38 76 THR A C 1
ATOM 589 O O . THR A 1 76 ? 28.603 -6.779 -32.934 1.00 85.38 76 THR A O 1
ATOM 592 N N . TRP A 1 77 ? 30.123 -5.279 -32.231 1.00 90.00 77 TRP A N 1
ATOM 593 C CA . TRP A 1 77 ? 30.860 -6.255 -31.428 1.00 90.00 77 TRP A CA 1
ATOM 594 C C . TRP A 1 77 ? 30.036 -6.711 -30.221 1.00 90.00 77 TRP A C 1
ATOM 596 O O . TRP A 1 77 ? 29.936 -7.916 -30.005 1.00 90.00 77 TRP A O 1
ATOM 606 N N . ILE A 1 78 ? 29.386 -5.791 -29.501 1.00 86.25 78 ILE A N 1
ATOM 607 C CA . ILE A 1 78 ? 28.540 -6.095 -28.334 1.00 86.25 78 ILE A CA 1
ATOM 608 C C . ILE A 1 78 ? 27.392 -7.040 -28.712 1.00 86.25 78 ILE A C 1
ATOM 610 O O . ILE A 1 78 ? 27.122 -8.012 -28.005 1.00 86.25 78 ILE A O 1
ATOM 614 N N . GLU A 1 79 ? 26.708 -6.781 -29.827 1.00 84.69 79 GLU A N 1
ATOM 615 C CA . GLU A 1 79 ? 25.646 -7.657 -30.334 1.00 84.69 79 GLU A CA 1
ATOM 616 C C . GLU A 1 79 ? 26.182 -9.032 -30.745 1.00 84.69 79 GLU A C 1
ATOM 618 O O . GLU A 1 79 ? 25.572 -10.061 -30.443 1.00 84.69 79 GLU A O 1
ATOM 623 N N . GLY A 1 80 ? 27.347 -9.062 -31.397 1.00 86.75 80 GLY A N 1
ATOM 624 C CA . GLY A 1 80 ? 28.036 -10.300 -31.742 1.00 86.75 80 GLY A CA 1
ATOM 625 C C . GLY A 1 80 ? 28.440 -11.113 -30.511 1.00 86.75 80 GLY A C 1
ATOM 626 O O . GLY A 1 80 ? 28.198 -12.317 -30.483 1.00 86.75 80 GLY A O 1
ATOM 627 N N . PHE A 1 81 ? 29.008 -10.461 -29.497 1.00 87.31 81 PHE A N 1
ATOM 628 C CA . PHE A 1 81 ? 29.422 -11.055 -28.225 1.00 87.31 81 PHE A CA 1
ATOM 629 C C . PHE A 1 81 ? 28.227 -11.679 -27.506 1.00 87.31 81 PHE A C 1
ATOM 631 O O . PHE A 1 81 ? 28.239 -12.864 -27.185 1.00 87.31 81 PHE A O 1
ATOM 638 N N . LYS A 1 82 ? 27.138 -10.920 -27.359 1.00 88.44 82 LYS A N 1
ATOM 639 C CA . LYS A 1 82 ? 25.887 -11.413 -26.774 1.00 88.44 82 LYS A CA 1
ATOM 640 C C . LYS A 1 82 ? 25.349 -12.646 -27.485 1.00 88.44 82 LYS A C 1
ATOM 642 O O . LYS A 1 82 ? 24.972 -13.611 -26.831 1.00 88.44 82 LYS A O 1
ATOM 647 N N . ARG A 1 83 ? 25.351 -12.635 -28.820 1.00 84.44 83 ARG A N 1
ATOM 648 C CA . ARG A 1 83 ? 24.902 -13.773 -29.627 1.00 84.44 83 ARG A CA 1
ATOM 649 C C . ARG A 1 83 ? 25.813 -14.993 -29.469 1.00 84.44 83 ARG A C 1
ATOM 651 O O . ARG A 1 83 ? 25.295 -16.099 -29.384 1.00 84.44 83 ARG A O 1
ATOM 658 N N . ARG A 1 84 ? 27.139 -14.810 -29.423 1.00 87.69 84 ARG A N 1
ATOM 659 C CA . ARG A 1 84 ? 28.107 -15.906 -29.218 1.00 87.69 84 ARG A CA 1
ATOM 660 C C . ARG A 1 84 ? 27.953 -16.561 -27.847 1.00 87.69 84 ARG A C 1
ATOM 662 O O . ARG A 1 84 ? 27.987 -17.780 -27.758 1.00 87.69 84 ARG A O 1
ATOM 669 N N . TRP A 1 85 ? 27.736 -15.753 -26.814 1.00 85.56 85 TRP A N 1
ATOM 670 C CA . TRP A 1 85 ? 27.689 -16.201 -25.420 1.00 85.56 85 TRP A CA 1
ATOM 671 C C . TRP A 1 85 ? 26.272 -16.396 -24.872 1.00 85.56 85 TRP A C 1
ATOM 673 O O . TRP A 1 85 ? 26.092 -16.589 -23.675 1.00 85.56 85 TRP A O 1
ATOM 683 N N . SER A 1 86 ? 25.255 -16.359 -25.739 1.00 85.75 86 SER A N 1
ATOM 684 C CA . SER A 1 86 ? 23.839 -16.510 -25.366 1.00 85.75 86 SER A CA 1
ATOM 685 C C . SER A 1 86 ? 23.375 -15.543 -24.263 1.00 85.75 86 SER A C 1
ATOM 687 O O . SER A 1 86 ? 22.535 -15.872 -23.426 1.00 85.75 86 SER A O 1
ATOM 689 N N . LEU A 1 87 ? 23.904 -14.319 -24.272 1.00 81.69 87 LEU A N 1
ATOM 690 C CA . LEU A 1 87 ? 23.538 -13.253 -23.343 1.00 81.69 87 LEU A CA 1
ATOM 691 C C . LEU A 1 87 ? 22.489 -12.339 -23.980 1.00 81.69 87 LEU A C 1
ATOM 693 O O . LEU A 1 87 ? 22.579 -11.974 -25.149 1.00 81.69 87 LEU A O 1
ATOM 697 N N . ALA A 1 88 ? 21.510 -11.900 -23.195 1.00 82.50 88 ALA A N 1
ATOM 698 C CA . ALA A 1 88 ? 20.486 -10.960 -23.641 1.00 82.50 88 ALA A CA 1
ATOM 699 C C . ALA A 1 88 ? 20.314 -9.839 -22.617 1.00 82.50 88 ALA A C 1
ATOM 701 O O . ALA A 1 88 ? 20.397 -10.075 -21.411 1.00 82.50 88 ALA A O 1
ATOM 702 N N . LEU A 1 89 ? 20.025 -8.622 -23.091 1.00 76.06 89 LEU A N 1
ATOM 703 C CA . LEU A 1 89 ? 19.517 -7.586 -22.196 1.00 76.06 89 LEU A CA 1
ATOM 704 C C . LEU A 1 89 ? 18.144 -8.030 -21.706 1.00 76.06 89 LEU A C 1
ATOM 706 O O . LEU A 1 89 ? 17.267 -8.365 -22.503 1.00 76.06 89 LEU A O 1
ATOM 710 N N . ARG A 1 90 ? 17.971 -8.052 -20.391 1.00 72.31 90 ARG A N 1
ATOM 711 C CA . ARG A 1 90 ? 16.696 -8.368 -19.760 1.00 72.31 90 ARG A CA 1
ATOM 712 C C . ARG A 1 90 ? 16.159 -7.105 -19.113 1.00 72.31 90 ARG A C 1
ATOM 714 O O . ARG A 1 90 ? 16.879 -6.415 -18.395 1.00 72.31 90 ARG A O 1
ATOM 721 N N . THR A 1 91 ? 14.894 -6.810 -19.375 1.00 54.69 91 THR A N 1
ATOM 722 C CA . THR A 1 91 ? 14.169 -5.779 -18.637 1.00 54.69 91 THR A CA 1
ATOM 723 C C . THR A 1 91 ? 14.032 -6.235 -17.194 1.00 54.69 91 THR A C 1
ATOM 725 O O . THR A 1 91 ? 13.780 -7.414 -16.938 1.00 54.69 91 THR A O 1
ATOM 728 N N . LYS A 1 92 ? 14.197 -5.303 -16.253 1.00 48.34 92 LYS A N 1
ATOM 729 C CA . LYS A 1 92 ? 13.910 -5.531 -14.838 1.00 48.34 92 LYS A CA 1
ATOM 730 C C . LYS A 1 92 ? 12.501 -6.124 -14.716 1.00 48.34 92 LYS A C 1
ATOM 732 O O . LYS A 1 92 ? 11.517 -5.416 -14.906 1.00 48.34 92 LYS A O 1
ATOM 737 N N . CYS A 1 93 ? 12.398 -7.414 -14.405 1.00 43.66 93 CYS A N 1
ATOM 738 C CA . CYS A 1 93 ? 11.194 -7.920 -13.754 1.00 43.66 93 CYS A CA 1
ATOM 739 C C . CYS A 1 93 ? 11.135 -7.225 -12.392 1.00 43.66 93 CYS A C 1
ATOM 741 O O . CYS A 1 93 ? 12.200 -6.982 -11.818 1.00 43.66 93 CYS A O 1
ATOM 743 N N . ARG A 1 94 ? 9.935 -6.805 -11.958 1.00 43.03 94 ARG A N 1
ATOM 744 C CA . ARG A 1 94 ? 9.677 -6.087 -10.692 1.00 43.03 94 ARG A CA 1
ATOM 745 C C . ARG A 1 94 ? 10.758 -6.408 -9.654 1.00 43.03 94 ARG A C 1
ATOM 747 O O . ARG A 1 94 ? 10.982 -7.569 -9.346 1.00 43.03 94 ARG A O 1
ATOM 754 N N . SER A 1 95 ? 11.462 -5.355 -9.241 1.00 43.09 95 SER A N 1
ATOM 755 C CA . SER A 1 95 ? 12.554 -5.343 -8.261 1.00 43.09 95 SER A CA 1
ATOM 756 C C . SER A 1 95 ? 12.556 -6.533 -7.309 1.00 43.09 95 SER A C 1
ATOM 758 O O . SER A 1 95 ? 11.584 -6.692 -6.583 1.00 43.09 95 SER A O 1
ATOM 760 N N . GLY A 1 96 ? 13.672 -7.272 -7.308 1.00 41.56 96 GLY A N 1
ATOM 761 C CA . GLY A 1 96 ? 14.176 -8.063 -6.186 1.00 41.56 96 GLY A CA 1
ATOM 762 C C . GLY A 1 96 ? 13.097 -8.616 -5.274 1.00 41.56 96 GLY A C 1
ATOM 763 O O . GLY A 1 96 ? 12.946 -8.137 -4.156 1.00 41.56 96 GLY A O 1
ATOM 764 N N . GLN A 1 97 ? 12.360 -9.620 -5.748 1.00 47.66 97 GLN A N 1
ATOM 765 C CA . GLN A 1 97 ? 11.764 -10.552 -4.806 1.00 47.66 97 GLN A CA 1
ATOM 766 C C . GLN A 1 97 ? 12.945 -11.126 -4.025 1.00 47.66 97 GLN A C 1
ATOM 768 O O . GLN A 1 97 ? 13.839 -11.741 -4.609 1.00 47.66 97 GLN A O 1
ATOM 773 N N . ALA A 1 98 ? 12.988 -10.842 -2.725 1.00 53.56 98 ALA A N 1
ATOM 774 C CA . ALA A 1 98 ? 13.675 -11.696 -1.773 1.00 53.56 98 ALA A CA 1
ATOM 775 C C . ALA A 1 98 ? 13.433 -13.161 -2.175 1.00 53.56 98 ALA A C 1
ATOM 777 O O . ALA A 1 98 ? 12.353 -13.476 -2.687 1.00 53.56 98 ALA A O 1
ATOM 778 N N . ASN A 1 99 ? 14.447 -14.016 -2.025 1.00 69.75 99 ASN A N 1
ATOM 779 C CA . ASN A 1 99 ? 14.383 -15.416 -2.460 1.00 69.75 99 ASN A CA 1
ATOM 780 C C . ASN A 1 99 ? 13.035 -16.016 -2.019 1.00 69.75 99 ASN A C 1
ATOM 782 O O . ASN A 1 99 ? 12.621 -15.719 -0.901 1.00 69.75 99 ASN A O 1
ATOM 786 N N . ASN A 1 100 ? 12.330 -16.792 -2.853 1.00 76.81 100 ASN A N 1
ATOM 787 C CA . ASN A 1 100 ? 10.989 -17.302 -2.500 1.00 76.81 100 ASN A CA 1
ATOM 788 C C . ASN A 1 100 ? 10.957 -17.906 -1.083 1.00 76.81 100 ASN A C 1
ATOM 790 O O . ASN A 1 100 ? 10.059 -17.584 -0.314 1.00 76.81 100 ASN A O 1
ATOM 794 N N . ASP A 1 101 ? 12.015 -18.624 -0.699 1.00 85.06 101 ASP A N 1
ATOM 795 C CA . ASP A 1 101 ? 12.229 -19.175 0.645 1.00 85.06 101 ASP A CA 1
ATOM 796 C C . ASP A 1 101 ? 12.196 -18.113 1.761 1.00 85.06 101 ASP A C 1
ATOM 798 O O . ASP A 1 101 ? 11.629 -18.330 2.827 1.00 85.06 101 ASP A O 1
ATOM 802 N N . GLN A 1 102 ? 12.789 -16.936 1.530 1.00 86.56 102 GLN A N 1
ATOM 803 C CA . GLN A 1 102 ? 12.734 -15.803 2.461 1.00 86.56 102 GLN A CA 1
ATOM 804 C C . GLN A 1 102 ? 11.318 -15.229 2.549 1.00 86.56 102 GLN A C 1
ATOM 806 O O . GLN A 1 102 ? 10.898 -14.818 3.627 1.00 86.56 102 GLN A O 1
ATOM 811 N N . GLY A 1 103 ? 10.588 -15.201 1.430 1.00 86.50 103 GLY A N 1
ATOM 812 C CA . GLY A 1 103 ? 9.185 -14.791 1.400 1.00 86.50 103 GLY A CA 1
ATOM 813 C C . GLY A 1 103 ? 8.281 -15.751 2.167 1.00 86.50 103 GLY A C 1
ATOM 814 O O . GLY A 1 103 ? 7.470 -15.305 2.973 1.00 86.50 103 GLY A O 1
ATOM 815 N N . GLU A 1 104 ? 8.457 -17.056 1.974 1.00 91.44 104 GLU A N 1
ATOM 816 C CA . GLU A 1 104 ? 7.723 -18.099 2.697 1.00 91.44 104 GLU A CA 1
ATOM 817 C C . GLU A 1 104 ? 8.045 -18.080 4.195 1.00 91.44 104 GLU A C 1
ATOM 819 O O . GLU A 1 104 ? 7.132 -18.108 5.019 1.00 91.44 104 GLU A O 1
ATOM 824 N N . ALA A 1 105 ? 9.320 -17.931 4.566 1.00 93.06 105 ALA A N 1
ATOM 825 C CA . ALA A 1 105 ? 9.720 -17.780 5.963 1.00 93.06 105 ALA A CA 1
ATOM 826 C C . ALA A 1 105 ? 9.124 -16.513 6.603 1.00 93.06 105 ALA A C 1
ATOM 828 O O . ALA A 1 105 ? 8.671 -16.552 7.748 1.00 93.06 105 ALA A O 1
ATOM 829 N N . ALA A 1 106 ? 9.093 -15.394 5.868 1.00 92.56 106 ALA A N 1
ATOM 830 C CA . ALA A 1 106 ? 8.466 -14.158 6.328 1.00 92.56 106 ALA A CA 1
ATOM 831 C C . ALA A 1 106 ? 6.947 -14.312 6.486 1.00 92.56 106 ALA A C 1
ATOM 833 O O . ALA A 1 106 ? 6.395 -13.833 7.477 1.00 92.56 106 ALA A O 1
ATOM 834 N N . LEU A 1 107 ? 6.282 -15.004 5.555 1.00 94.38 107 LEU A N 1
ATOM 835 C CA . LEU A 1 107 ? 4.856 -15.314 5.644 1.00 94.38 107 LEU A CA 1
ATOM 836 C C . LEU A 1 107 ? 4.553 -16.180 6.868 1.00 94.38 107 LEU A C 1
ATOM 838 O O . LEU A 1 107 ? 3.632 -15.859 7.613 1.00 94.38 107 LEU A O 1
ATOM 842 N N . GLU A 1 108 ? 5.321 -17.245 7.097 1.00 96.19 108 GLU A N 1
ATOM 843 C CA . GLU A 1 108 ? 5.126 -18.141 8.241 1.00 96.19 108 GLU A CA 1
ATOM 844 C C . GLU A 1 108 ? 5.314 -17.388 9.565 1.00 96.19 108 GLU A C 1
ATOM 846 O O . GLU A 1 108 ? 4.451 -17.431 10.446 1.00 96.19 108 GLU A O 1
ATOM 851 N N . ALA A 1 109 ? 6.402 -16.621 9.686 1.00 96.19 109 ALA A N 1
ATOM 852 C CA . ALA A 1 109 ? 6.671 -15.811 10.870 1.00 96.19 109 ALA A CA 1
ATOM 853 C C . ALA A 1 109 ? 5.567 -14.768 11.114 1.00 96.19 109 ALA A C 1
ATOM 855 O O . ALA A 1 109 ? 5.102 -14.606 12.246 1.00 96.19 109 ALA A O 1
ATOM 856 N N . PHE A 1 110 ? 5.115 -14.092 10.056 1.00 96.44 110 PHE A N 1
ATOM 857 C CA . PHE A 1 110 ? 4.047 -13.104 10.140 1.00 96.44 110 PHE A CA 1
ATOM 858 C C . PHE A 1 110 ? 2.700 -13.742 10.498 1.00 96.44 110 PHE A C 1
ATOM 860 O O . PHE A 1 110 ? 2.019 -13.269 11.406 1.00 96.44 110 PHE A O 1
ATOM 867 N N . SER A 1 111 ? 2.349 -14.864 9.866 1.00 96.19 111 SER A N 1
ATOM 868 C CA . SER A 1 111 ? 1.135 -15.628 10.167 1.00 96.19 111 SER A CA 1
ATOM 869 C C . SER A 1 111 ? 1.108 -16.076 11.626 1.00 96.19 111 SER A C 1
ATOM 871 O O . SER A 1 111 ? 0.085 -15.934 12.300 1.00 96.19 111 SER A O 1
ATOM 873 N N . LYS A 1 112 ? 2.239 -16.572 12.143 1.00 97.75 112 LYS A N 1
ATOM 874 C CA . LYS A 1 112 ? 2.376 -16.956 13.550 1.00 97.75 112 LYS A CA 1
ATOM 875 C C . LYS A 1 112 ? 2.154 -15.766 14.483 1.00 97.75 112 LYS A C 1
ATOM 877 O O . LYS A 1 112 ? 1.378 -15.893 15.427 1.00 97.75 112 LYS A O 1
ATOM 882 N N . LYS A 1 113 ? 2.775 -14.618 14.191 1.00 97.31 113 LYS A N 1
ATOM 883 C CA . LYS A 1 113 ? 2.593 -13.383 14.966 1.00 97.31 113 LYS A CA 1
ATOM 884 C C . LYS A 1 113 ? 1.125 -12.947 14.989 1.00 97.31 113 LYS A C 1
ATOM 886 O O . LYS A 1 113 ? 0.579 -12.724 16.062 1.00 97.31 113 LYS A O 1
ATOM 891 N N . VAL A 1 114 ? 0.470 -12.892 13.828 1.00 97.00 114 VAL A N 1
ATOM 892 C CA . VAL A 1 114 ? -0.948 -12.510 13.709 1.00 97.00 114 VAL A CA 1
ATOM 893 C C . VAL A 1 114 ? -1.842 -13.443 14.531 1.00 97.00 114 VAL A C 1
ATOM 895 O O . VAL A 1 114 ? -2.664 -12.970 15.312 1.00 97.00 114 VAL A O 1
ATOM 898 N N . LYS A 1 115 ? -1.650 -14.765 14.424 1.00 97.38 115 LYS A N 1
ATOM 899 C CA . LYS A 1 115 ? -2.400 -15.762 15.212 1.00 97.38 115 LYS A CA 1
ATOM 900 C C . LYS A 1 115 ? -2.199 -15.588 16.717 1.00 97.38 115 LYS A C 1
ATOM 902 O O . LYS A 1 115 ? -3.143 -15.751 17.487 1.00 97.38 115 LYS A O 1
ATOM 907 N N . GLU A 1 116 ? -0.981 -15.266 17.142 1.00 97.81 116 GLU A N 1
ATOM 908 C CA . GLU A 1 116 ? -0.678 -14.999 18.545 1.00 97.81 116 GLU A CA 1
ATOM 909 C C . GLU A 1 116 ? -1.362 -13.718 19.037 1.00 97.81 116 GLU A C 1
ATOM 911 O O . GLU A 1 116 ? -2.030 -13.761 20.070 1.00 97.81 116 GLU A O 1
ATOM 916 N N . THR A 1 117 ? -1.289 -12.624 18.272 1.00 97.62 117 THR A N 1
ATOM 917 C CA . THR A 1 117 ? -1.991 -11.364 18.563 1.00 97.62 117 THR A CA 1
ATOM 918 C C . THR A 1 117 ? -3.497 -11.578 18.695 1.00 97.62 117 THR A C 1
ATOM 920 O O . THR A 1 117 ? -4.093 -11.096 19.660 1.00 97.62 117 THR A O 1
ATOM 923 N N . ILE A 1 118 ? -4.099 -12.340 17.776 1.00 97.56 118 ILE A N 1
ATOM 924 C CA . ILE A 1 118 ? -5.526 -12.690 17.805 1.00 97.56 118 ILE A CA 1
ATOM 925 C C . ILE A 1 118 ? -5.875 -13.423 19.102 1.00 97.56 118 ILE A C 1
ATOM 927 O O . ILE A 1 118 ? -6.793 -13.019 19.810 1.00 97.56 118 ILE A O 1
ATOM 931 N N . ARG A 1 119 ? -5.108 -14.463 19.451 1.00 97.56 119 ARG A N 1
ATOM 932 C CA . ARG A 1 119 ? -5.353 -15.274 20.651 1.00 97.56 119 ARG A CA 1
ATOM 933 C C . ARG A 1 119 ? -5.187 -14.476 21.945 1.00 97.56 119 ARG A C 1
ATOM 935 O O . ARG A 1 119 ? -5.970 -14.657 22.868 1.00 97.56 119 ARG A O 1
ATOM 942 N N . LEU A 1 120 ? -4.151 -13.642 22.038 1.00 97.31 120 LEU A N 1
ATOM 943 C CA . LEU A 1 120 ? -3.837 -12.884 23.255 1.00 97.31 120 LEU A CA 1
ATOM 944 C C . LEU A 1 120 ? -4.852 -11.777 23.546 1.00 97.31 120 LEU A C 1
ATOM 946 O O . LEU A 1 120 ? -5.036 -11.424 24.707 1.00 97.31 120 LEU A O 1
ATOM 950 N N . ASN A 1 121 ? -5.483 -11.231 22.508 1.00 96.69 121 ASN A N 1
ATOM 951 C CA . ASN A 1 121 ? -6.405 -10.103 22.627 1.00 96.69 121 ASN A CA 1
ATOM 952 C C . ASN A 1 121 ? -7.872 -10.490 22.383 1.00 96.69 121 ASN A C 1
ATOM 954 O O . ASN A 1 121 ? -8.709 -9.595 22.332 1.00 96.69 121 ASN A O 1
ATOM 958 N N . ASP A 1 122 ? -8.169 -11.788 22.234 1.00 96.44 122 ASP A N 1
ATOM 959 C CA . ASP A 1 122 ? -9.514 -12.320 21.963 1.00 96.44 122 ASP A CA 1
ATOM 960 C C . ASP A 1 122 ? -10.196 -11.630 20.762 1.00 96.44 122 ASP A C 1
ATOM 962 O O . ASP A 1 122 ? -11.332 -11.164 20.836 1.00 96.44 122 ASP A O 1
ATOM 966 N N . ILE A 1 123 ? -9.450 -11.499 19.658 1.00 97.44 123 ILE A N 1
ATOM 967 C CA . ILE A 1 123 ? -9.909 -10.793 18.454 1.00 97.44 123 ILE A CA 1
ATOM 968 C C . ILE A 1 123 ? -10.784 -11.714 17.608 1.00 97.44 123 ILE A C 1
ATOM 970 O O . ILE A 1 123 ? -10.363 -12.805 17.226 1.00 97.44 123 ILE A O 1
ATOM 974 N N . GLU A 1 124 ? -11.960 -11.222 17.233 1.00 95.50 124 GLU A N 1
ATOM 975 C CA . GLU A 1 124 ? -12.873 -11.913 16.316 1.00 95.50 124 GLU A CA 1
ATOM 976 C C . GLU A 1 124 ? -12.882 -11.260 14.928 1.00 95.50 124 GLU A C 1
ATOM 978 O O . GLU A 1 124 ? -12.807 -11.962 13.918 1.00 95.50 124 GLU A O 1
ATOM 983 N N . ASP A 1 125 ? -12.880 -9.924 14.866 1.00 97.25 125 ASP A N 1
ATOM 984 C CA . ASP A 1 125 ? -12.911 -9.200 13.596 1.00 97.25 125 ASP A CA 1
ATOM 985 C C . ASP A 1 125 ? -11.507 -8.795 13.132 1.00 97.25 125 ASP A C 1
ATOM 987 O O . ASP A 1 125 ? -10.754 -8.096 13.824 1.00 97.25 125 ASP A O 1
ATOM 991 N N . ILE A 1 126 ? -11.174 -9.207 11.910 1.00 97.81 126 ILE A N 1
ATOM 992 C CA . ILE A 1 126 ? -9.891 -8.934 11.266 1.00 97.81 126 ILE A CA 1
ATOM 993 C C . ILE A 1 126 ? -10.150 -8.183 9.970 1.00 97.81 126 ILE A C 1
ATOM 995 O O . ILE A 1 126 ? -10.921 -8.628 9.121 1.00 97.81 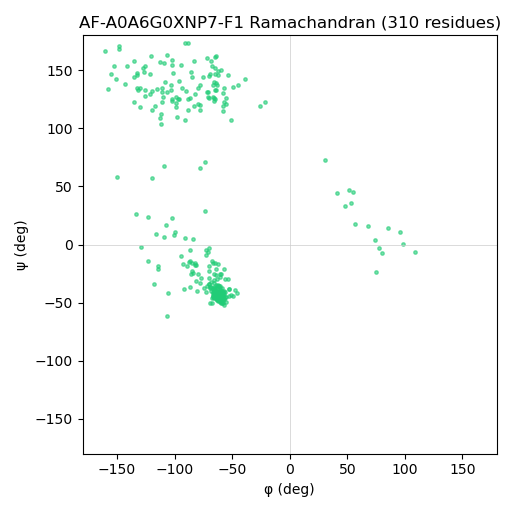126 ILE A O 1
ATOM 999 N N . TYR A 1 127 ? -9.439 -7.080 9.802 1.00 98.25 127 TYR A N 1
ATOM 1000 C CA . TYR A 1 127 ? -9.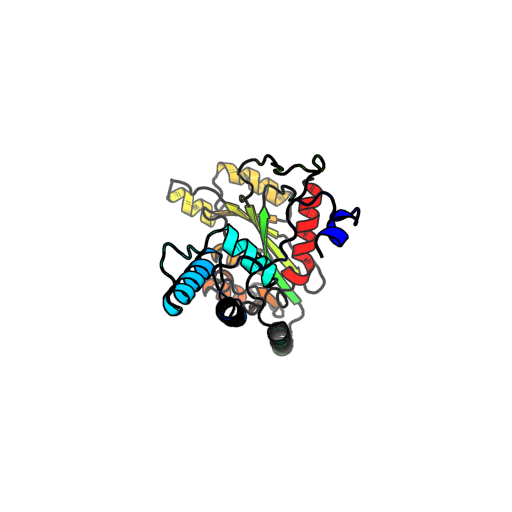538 -6.182 8.673 1.00 98.25 127 TYR A CA 1
ATOM 1001 C C . TYR A 1 127 ? -8.192 -6.058 7.975 1.00 98.25 127 TYR A C 1
ATOM 1003 O O . TYR A 1 127 ? -7.126 -6.057 8.596 1.00 98.25 127 TYR A O 1
ATOM 1011 N N . ASN A 1 128 ? -8.242 -5.892 6.662 1.00 98.00 128 ASN A N 1
ATOM 1012 C CA . ASN A 1 128 ? -7.086 -5.527 5.869 1.00 98.00 128 ASN A CA 1
ATOM 1013 C C . ASN A 1 128 ? -7.432 -4.352 4.969 1.00 98.00 128 ASN A C 1
ATOM 1015 O O . ASN A 1 128 ? -8.479 -4.344 4.313 1.00 98.00 128 ASN A O 1
ATOM 1019 N N . ALA A 1 129 ? -6.531 -3.377 4.930 1.00 97.06 129 ALA A N 1
ATOM 1020 C CA . ALA A 1 129 ? -6.651 -2.262 4.017 1.00 97.06 129 ALA A CA 1
ATOM 1021 C C . ALA A 1 129 ? -5.334 -1.991 3.300 1.00 97.06 129 ALA A C 1
ATOM 1023 O O . ALA A 1 129 ? -4.253 -2.195 3.856 1.00 97.06 129 ALA A O 1
ATOM 1024 N N . ASP A 1 130 ? -5.443 -1.527 2.062 1.00 95.56 130 ASP A N 1
ATOM 1025 C CA . ASP A 1 130 ? -4.283 -1.236 1.231 1.00 95.56 130 ASP A CA 1
ATOM 1026 C C . ASP A 1 130 ? -4.607 -0.199 0.154 1.00 95.56 130 ASP A C 1
ATOM 1028 O O . ASP A 1 130 ? -5.733 -0.148 -0.370 1.00 95.56 130 ASP A O 1
ATOM 1032 N N . GLN A 1 131 ? -3.615 0.626 -0.189 1.00 91.62 131 GLN A N 1
ATOM 1033 C CA . GLN A 1 131 ? -3.758 1.632 -1.234 1.00 91.62 131 GLN A CA 1
ATOM 1034 C C . GLN A 1 131 ? -3.467 1.083 -2.621 1.00 91.62 131 GLN A C 1
ATOM 1036 O O . GLN A 1 131 ? -2.571 0.280 -2.869 1.00 91.62 131 GLN A O 1
ATOM 1041 N N . THR A 1 132 ? -4.163 1.644 -3.602 1.00 90.12 132 THR A N 1
ATOM 1042 C CA . THR A 1 132 ? -3.919 1.338 -4.996 1.00 90.12 132 THR A CA 1
ATOM 1043 C C . THR A 1 132 ? -4.067 2.545 -5.892 1.00 90.12 132 THR A C 1
ATOM 1045 O O . THR A 1 132 ? -4.989 3.345 -5.771 1.00 90.12 132 THR A O 1
ATOM 1048 N N . ALA A 1 133 ? -3.148 2.659 -6.846 1.00 89.00 133 ALA A N 1
ATOM 1049 C CA . ALA A 1 133 ? -3.271 3.617 -7.928 1.00 89.00 133 ALA A CA 1
ATOM 1050 C C . ALA A 1 133 ? -4.395 3.205 -8.890 1.00 89.00 133 ALA A C 1
ATOM 1052 O O . ALA A 1 133 ? -4.368 2.097 -9.447 1.00 89.00 133 ALA A O 1
ATOM 1053 N N . VAL A 1 134 ? -5.323 4.130 -9.127 1.00 88.56 134 VAL A N 1
ATOM 1054 C CA . VAL A 1 134 ? -6.342 4.061 -10.176 1.00 88.56 134 VAL A CA 1
ATOM 1055 C C . VAL A 1 134 ? -6.024 5.149 -11.196 1.00 88.56 134 VAL A C 1
ATOM 1057 O O . VAL A 1 134 ? -6.139 6.337 -10.906 1.00 88.56 134 VAL A O 1
ATOM 1060 N N . ASN A 1 135 ? -5.569 4.742 -12.380 1.00 84.69 135 ASN A N 1
ATOM 1061 C CA . ASN A 1 135 ? -5.230 5.679 -13.450 1.00 84.69 135 ASN A CA 1
ATOM 1062 C C . ASN A 1 135 ? -6.510 6.219 -14.092 1.00 84.69 135 ASN A C 1
ATOM 1064 O O . ASN A 1 135 ? -7.461 5.463 -14.281 1.00 84.69 135 ASN A O 1
ATOM 1068 N N . TYR A 1 136 ? -6.509 7.490 -14.496 1.00 81.88 136 TYR A N 1
ATOM 1069 C CA . TYR A 1 136 ? -7.639 8.052 -15.244 1.00 81.88 136 TYR A CA 1
ATOM 1070 C C . TYR A 1 136 ? -7.737 7.490 -16.660 1.00 81.88 136 TYR A C 1
ATOM 1072 O O . TYR A 1 136 ? -8.810 7.516 -17.246 1.00 81.88 136 TYR A O 1
ATOM 1080 N N . GLN A 1 137 ? -6.628 6.984 -17.209 1.00 75.12 137 GLN A N 1
ATOM 1081 C CA . GLN A 1 137 ? -6.599 6.350 -18.521 1.00 75.12 137 GLN A CA 1
ATOM 1082 C C . GLN A 1 137 ? -5.987 4.958 -18.431 1.00 75.12 137 GLN A C 1
ATOM 1084 O O . GLN A 1 137 ? -4.880 4.758 -17.922 1.00 75.12 137 GLN A O 1
ATOM 1089 N N . HIS A 1 138 ? -6.718 3.983 -18.963 1.00 72.00 138 HIS A N 1
ATOM 1090 C CA . HIS A 1 138 ? -6.278 2.603 -19.096 1.00 72.00 138 HIS A CA 1
ATOM 1091 C C . HIS A 1 138 ? -6.017 2.283 -20.570 1.00 72.00 138 HIS A C 1
ATOM 1093 O O . HIS A 1 138 ? -6.734 1.498 -21.185 1.00 72.00 138 HIS A O 1
ATOM 1099 N N . VAL A 1 139 ? -4.980 2.910 -21.136 1.00 69.12 139 VAL A N 1
ATOM 1100 C CA . VAL A 1 139 ? -4.545 2.647 -22.515 1.00 69.12 139 VAL A CA 1
ATOM 1101 C C . VAL A 1 139 ? -4.035 1.199 -22.620 1.00 69.12 139 VAL A C 1
ATOM 1103 O O . VAL A 1 139 ? -3.167 0.811 -21.834 1.00 69.12 139 VAL A O 1
ATOM 1106 N N . PRO A 1 140 ? -4.561 0.372 -23.542 1.00 66.56 140 PRO A N 1
ATOM 1107 C CA . PRO A 1 140 ? -4.082 -0.993 -23.730 1.00 66.56 140 PRO A CA 1
ATOM 1108 C C . PRO A 1 140 ? -2.621 -1.045 -24.191 1.00 66.56 140 PRO A C 1
ATOM 1110 O O . PRO A 1 140 ? -2.232 -0.349 -25.123 1.00 66.56 140 PRO A O 1
ATOM 1113 N N . ASP A 1 141 ? -1.832 -1.957 -23.615 1.00 64.56 141 ASP A N 1
ATOM 1114 C CA . ASP A 1 141 ? -0.436 -2.197 -24.032 1.00 64.56 141 ASP A CA 1
ATOM 1115 C C . ASP A 1 141 ? -0.326 -2.927 -25.387 1.00 64.56 141 ASP A C 1
ATOM 1117 O O . ASP A 1 141 ? 0.767 -3.131 -25.916 1.00 64.56 141 ASP A O 1
ATOM 1121 N N . LYS A 1 142 ? -1.454 -3.406 -25.923 1.00 66.75 142 LYS A N 1
ATOM 1122 C CA . LYS A 1 142 ? -1.531 -4.195 -27.154 1.00 66.75 142 LYS A CA 1
ATOM 1123 C C . LYS A 1 142 ? -2.627 -3.636 -28.048 1.00 66.75 142 LYS A C 1
ATOM 1125 O O . LYS A 1 142 ? -3.741 -3.414 -27.586 1.00 66.75 142 LYS A O 1
ATOM 1130 N N . THR A 1 143 ? -2.315 -3.494 -29.329 1.00 68.81 143 THR A N 1
ATOM 1131 C CA . THR A 1 143 ? -3.270 -3.139 -30.380 1.00 68.81 143 THR A CA 1
ATOM 1132 C C . THR A 1 143 ? -3.048 -4.036 -31.594 1.00 68.81 143 THR A C 1
ATOM 1134 O O . THR A 1 143 ? -1.974 -4.624 -31.752 1.00 68.81 143 THR A O 1
ATOM 1137 N N . LEU A 1 144 ? -4.074 -4.171 -32.429 1.00 66.94 144 LEU A N 1
ATOM 1138 C CA . LEU A 1 144 ? -3.946 -4.812 -33.732 1.00 66.94 144 LEU A CA 1
ATOM 1139 C C . LEU A 1 144 ? -3.339 -3.809 -34.715 1.00 66.94 144 LEU A C 1
ATOM 1141 O O . LEU A 1 144 ? -3.755 -2.655 -34.759 1.00 66.94 144 LEU A O 1
ATOM 1145 N N . ASP A 1 145 ? -2.361 -4.262 -35.492 1.00 71.56 145 ASP A N 1
ATOM 1146 C CA . ASP A 1 145 ? -1.724 -3.483 -36.553 1.00 71.56 145 ASP A CA 1
ATOM 1147 C C . ASP A 1 145 ? -1.291 -4.427 -37.691 1.00 71.56 145 ASP A C 1
ATOM 1149 O O . ASP A 1 145 ? -1.303 -5.658 -37.546 1.00 71.56 145 ASP A O 1
ATOM 1153 N N . ALA A 1 146 ? -0.918 -3.862 -38.835 1.00 66.88 146 ALA A N 1
ATOM 1154 C CA . ALA A 1 146 ? -0.443 -4.594 -39.992 1.00 66.88 146 ALA A CA 1
ATOM 1155 C C . ALA A 1 146 ? 0.773 -5.468 -39.640 1.00 66.88 146 ALA A C 1
ATOM 1157 O O . ALA A 1 146 ? 1.743 -5.044 -39.002 1.00 66.88 146 ALA A O 1
ATOM 1158 N N . LYS A 1 147 ? 0.743 -6.720 -40.106 1.00 59.22 147 LYS A N 1
ATOM 1159 C CA . LYS A 1 147 ? 1.829 -7.684 -39.899 1.00 59.22 147 LYS A CA 1
ATOM 1160 C C . LYS A 1 147 ? 3.139 -7.131 -40.476 1.00 59.22 147 LYS A C 1
ATOM 1162 O O . LYS A 1 147 ? 3.245 -6.916 -41.678 1.00 59.22 147 LYS A O 1
ATOM 1167 N N . GLY A 1 148 ? 4.147 -6.953 -39.620 1.00 75.06 148 GLY A N 1
ATOM 1168 C CA . GLY A 1 148 ? 5.460 -6.412 -39.998 1.00 75.06 148 GLY A CA 1
ATOM 1169 C C . GLY A 1 148 ? 5.659 -4.920 -39.702 1.00 75.06 148 GLY A C 1
ATOM 1170 O O . GLY A 1 148 ? 6.749 -4.406 -39.963 1.00 75.06 148 GLY A O 1
ATOM 1171 N N . ALA A 1 149 ? 4.662 -4.234 -39.129 1.00 62.44 149 ALA A N 1
ATOM 1172 C CA . ALA A 1 149 ? 4.829 -2.878 -38.613 1.00 62.44 149 ALA A CA 1
ATOM 1173 C C . ALA A 1 149 ? 5.948 -2.838 -37.556 1.00 62.44 149 ALA A C 1
ATOM 1175 O O . ALA A 1 149 ? 5.925 -3.573 -36.568 1.00 62.44 149 ALA A O 1
ATOM 1176 N N . LYS A 1 150 ? 6.963 -1.994 -37.787 1.00 66.62 150 LYS A N 1
ATOM 1177 C CA . LYS A 1 150 ? 8.115 -1.841 -36.878 1.00 66.62 150 LYS A CA 1
ATOM 1178 C C . LYS A 1 150 ? 7.812 -0.923 -35.696 1.00 66.62 150 LYS A C 1
ATOM 1180 O O . LYS A 1 150 ? 8.369 -1.122 -34.625 1.00 66.62 150 LYS A O 1
ATOM 1185 N N . ASN A 1 151 ? 6.946 0.067 -35.911 1.00 69.12 151 ASN A N 1
ATOM 1186 C CA . ASN A 1 151 ? 6.553 1.060 -34.921 1.00 69.12 151 ASN A CA 1
ATOM 1187 C C . ASN A 1 151 ? 5.030 1.136 -34.897 1.00 69.12 151 ASN A C 1
ATOM 1189 O O . ASN A 1 151 ? 4.426 1.496 -35.903 1.00 69.12 151 ASN A O 1
ATOM 1193 N N . VAL A 1 152 ? 4.447 0.817 -33.747 1.00 65.62 152 VAL A N 1
ATOM 1194 C CA . VAL A 1 152 ? 3.011 0.923 -33.491 1.00 65.62 152 VAL A CA 1
ATOM 1195 C C . VAL A 1 152 ? 2.833 2.043 -32.475 1.00 65.62 152 VAL A C 1
ATOM 1197 O O . VAL A 1 152 ? 3.308 1.927 -31.344 1.00 65.62 152 VAL A O 1
ATOM 1200 N N . SER A 1 153 ? 2.220 3.153 -32.880 1.00 66.50 153 SER A N 1
ATOM 1201 C CA . SER A 1 153 ? 1.948 4.282 -31.991 1.00 66.50 153 SER A CA 1
ATOM 1202 C C . SER A 1 153 ? 0.483 4.276 -31.574 1.00 66.50 153 SER A C 1
ATOM 1204 O O . SER A 1 153 ? -0.425 4.303 -32.400 1.00 66.50 153 SER A O 1
ATOM 1206 N N . ILE A 1 154 ? 0.250 4.256 -30.265 1.00 66.06 154 ILE A N 1
ATOM 1207 C CA . ILE A 1 154 ? -1.080 4.452 -29.697 1.00 66.06 154 ILE A CA 1
ATOM 1208 C C . ILE A 1 154 ? -1.142 5.910 -29.262 1.00 66.06 154 ILE A C 1
ATOM 1210 O O . ILE A 1 154 ? -0.332 6.350 -28.446 1.00 66.06 154 ILE A O 1
ATOM 1214 N N . LYS A 1 155 ? -2.066 6.679 -29.846 1.00 66.31 155 LYS A N 1
ATOM 1215 C CA . LYS A 1 155 ? -2.309 8.047 -29.385 1.00 66.31 155 LYS A CA 1
ATOM 1216 C C . LYS A 1 155 ? -2.878 7.977 -27.977 1.00 66.31 155 LYS A C 1
ATOM 1218 O O . LYS A 1 155 ? -3.910 7.351 -27.755 1.00 66.31 155 LYS A O 1
ATOM 1223 N N . SER A 1 156 ? -2.206 8.645 -27.060 1.00 64.75 156 SER A N 1
ATOM 1224 C CA . SER A 1 156 ? -2.679 8.856 -25.708 1.00 64.75 156 SER A CA 1
ATOM 1225 C C . SER A 1 156 ? -2.785 10.352 -25.438 1.00 64.75 156 SER A C 1
ATOM 1227 O O . SER A 1 156 ? -2.247 11.170 -26.188 1.00 64.75 156 SER A O 1
ATOM 1229 N N . SER A 1 157 ? -3.524 10.732 -24.401 1.00 65.94 157 SER A N 1
ATOM 1230 C CA . SER A 1 157 ? -3.753 12.150 -24.089 1.00 65.94 157 SER A CA 1
ATOM 1231 C C . SER A 1 157 ? -2.518 12.862 -23.517 1.00 65.94 157 SER A C 1
ATOM 1233 O O . SER A 1 157 ? -2.576 14.057 -23.248 1.00 65.94 157 SER A O 1
ATOM 1235 N N . GLY A 1 158 ? -1.423 12.134 -23.270 1.00 66.75 158 GLY A N 1
ATOM 1236 C CA . GLY A 1 158 ? -0.266 12.627 -22.520 1.00 66.75 158 GLY A CA 1
ATOM 1237 C C . GLY A 1 158 ? -0.448 12.588 -20.996 1.00 66.75 158 GLY A C 1
ATOM 1238 O O . GLY A 1 158 ? 0.530 12.770 -20.272 1.00 66.75 158 GLY A O 1
ATOM 1239 N N . HIS A 1 159 ? -1.653 12.273 -20.506 1.00 71.06 159 HIS A N 1
ATOM 1240 C CA . HIS A 1 159 ? -2.011 12.194 -19.083 1.00 71.06 159 HIS A CA 1
ATOM 1241 C C . HIS A 1 159 ? -2.082 10.752 -18.546 1.00 71.06 159 HIS A C 1
ATOM 1243 O O . HIS A 1 159 ? -2.698 10.480 -17.520 1.00 71.06 159 HIS A O 1
ATOM 1249 N N . ASP A 1 160 ? -1.412 9.800 -19.195 1.00 67.88 160 ASP A N 1
ATOM 1250 C CA . ASP A 1 160 ? -1.508 8.359 -18.880 1.00 67.88 160 ASP A CA 1
ATOM 1251 C C . ASP A 1 160 ? -0.976 7.984 -17.485 1.00 67.88 160 ASP A C 1
ATOM 1253 O O . ASP A 1 160 ? -1.212 6.883 -16.981 1.00 67.88 160 ASP A O 1
ATOM 1257 N N . LYS A 1 161 ? -0.211 8.892 -16.867 1.00 72.44 161 LYS A N 1
ATOM 1258 C CA . LYS A 1 161 ? 0.340 8.745 -15.511 1.00 72.44 161 LYS A CA 1
ATOM 1259 C C . LYS A 1 161 ? -0.530 9.391 -14.436 1.00 72.44 161 LYS A C 1
ATOM 1261 O O . LYS A 1 161 ? -0.246 9.182 -13.246 1.00 72.44 161 LYS A O 1
ATOM 1266 N N . ASP A 1 162 ? -1.533 10.163 -14.845 1.00 82.50 162 ASP A N 1
ATOM 1267 C CA . ASP A 1 162 ? -2.456 10.803 -13.927 1.00 82.50 162 ASP A CA 1
ATOM 1268 C C . ASP A 1 162 ? -3.366 9.743 -13.316 1.00 82.50 162 ASP A C 1
ATOM 1270 O O . ASP A 1 162 ? -3.891 8.839 -13.976 1.00 82.50 162 ASP A O 1
ATOM 1274 N N . ARG A 1 163 ? -3.462 9.818 -11.995 1.00 85.88 163 ARG A N 1
ATOM 1275 C CA . ARG A 1 163 ? -4.068 8.790 -11.167 1.00 85.88 163 ARG A CA 1
ATOM 1276 C C . ARG A 1 163 ? -4.619 9.403 -9.897 1.00 85.88 163 ARG A C 1
ATOM 1278 O O . ARG A 1 163 ? -4.086 10.398 -9.403 1.00 85.88 163 ARG A O 1
ATOM 1285 N N . MET A 1 164 ? -5.617 8.734 -9.353 1.00 89.25 164 MET A N 1
ATOM 1286 C CA . MET A 1 164 ? -6.038 8.884 -7.968 1.00 89.25 164 MET A CA 1
ATOM 1287 C C . MET A 1 164 ? -5.513 7.705 -7.145 1.00 89.25 164 MET A C 1
ATOM 1289 O O . MET A 1 164 ? -5.190 6.639 -7.688 1.00 89.25 164 MET A O 1
ATOM 1293 N N . ILE A 1 165 ? -5.424 7.891 -5.834 1.00 89.00 165 ILE A N 1
ATOM 1294 C CA . ILE A 1 165 ? -5.146 6.803 -4.895 1.00 89.00 165 ILE A CA 1
ATOM 1295 C C . ILE A 1 165 ? -6.468 6.352 -4.287 1.00 89.00 165 ILE A C 1
ATOM 1297 O O . ILE A 1 165 ? -7.209 7.175 -3.764 1.00 89.00 165 ILE A O 1
ATOM 1301 N N . ALA A 1 166 ? -6.755 5.057 -4.352 1.00 92.88 166 ALA A N 1
ATOM 1302 C CA . ALA A 1 166 ? -7.893 4.443 -3.686 1.00 92.88 166 ALA A CA 1
ATOM 1303 C C . ALA A 1 166 ? -7.402 3.566 -2.529 1.00 92.88 166 ALA A C 1
ATOM 1305 O O . ALA A 1 166 ? -6.561 2.699 -2.750 1.00 92.88 166 ALA A O 1
ATOM 1306 N N . MET A 1 167 ? -7.919 3.772 -1.323 1.00 94.75 167 MET A N 1
ATOM 1307 C CA . MET A 1 167 ? -7.723 2.896 -0.168 1.00 94.75 167 MET A CA 1
ATOM 1308 C C . MET A 1 167 ? -8.943 1.989 -0.040 1.00 94.75 167 MET A C 1
ATOM 1310 O O . MET A 1 167 ? -10.074 2.471 0.061 1.00 94.75 167 MET A O 1
ATOM 1314 N N . LEU A 1 168 ? -8.708 0.681 -0.089 1.00 95.44 168 LEU A N 1
ATOM 1315 C CA . LEU A 1 168 ? -9.747 -0.345 -0.036 1.00 95.44 168 LEU A CA 1
ATOM 1316 C C . LEU A 1 168 ? -9.684 -1.052 1.308 1.00 95.44 168 LEU A C 1
ATOM 1318 O O . LEU A 1 168 ? -8.589 -1.371 1.755 1.00 95.44 168 LEU A O 1
ATOM 1322 N N . LEU A 1 169 ? -10.841 -1.350 1.892 1.00 97.25 169 LEU A N 1
ATOM 1323 C CA . LEU A 1 169 ? -10.971 -2.056 3.163 1.00 97.25 169 LEU A CA 1
ATOM 1324 C C . LEU A 1 169 ? -11.881 -3.274 2.995 1.00 97.25 169 LEU A C 1
ATOM 1326 O O . LEU A 1 169 ? -12.973 -3.168 2.423 1.00 97.25 169 LEU A O 1
ATOM 1330 N N . ALA A 1 170 ? -11.440 -4.413 3.519 1.00 96.94 170 ALA A N 1
ATOM 1331 C CA . ALA A 1 170 ? -12.254 -5.614 3.635 1.00 96.94 170 ALA A CA 1
ATOM 1332 C C . ALA A 1 170 ? -11.984 -6.347 4.955 1.00 96.94 170 ALA A C 1
ATOM 1334 O O . ALA A 1 170 ? -10.892 -6.229 5.520 1.00 96.94 170 ALA A O 1
ATOM 1335 N N . ASP A 1 171 ? -12.976 -7.098 5.426 1.00 96.88 171 ASP A N 1
ATOM 1336 C CA . ASP A 1 171 ? -12.833 -7.999 6.572 1.00 96.88 171 ASP A CA 1
ATOM 1337 C C . ASP A 1 171 ? -12.419 -9.423 6.140 1.00 96.88 171 ASP A C 1
ATOM 1339 O O . ASP A 1 171 ? -12.365 -9.757 4.951 1.00 96.88 171 ASP A O 1
ATOM 1343 N N . ALA A 1 172 ? -12.135 -10.281 7.120 1.00 94.88 172 ALA A N 1
ATOM 1344 C CA . ALA A 1 172 ? -11.776 -11.682 6.901 1.00 94.88 172 ALA A CA 1
ATOM 1345 C C . ALA A 1 172 ? -12.915 -12.555 6.338 1.00 94.88 172 ALA A C 1
ATOM 1347 O O . ALA A 1 172 ? -12.642 -13.639 5.821 1.00 94.88 172 ALA A O 1
ATOM 1348 N N . VAL A 1 173 ? -14.170 -12.099 6.403 1.00 94.31 173 VAL A N 1
ATOM 1349 C CA . VAL A 1 173 ? -15.337 -12.788 5.822 1.00 94.31 173 VAL A CA 1
ATOM 1350 C C . VAL A 1 173 ? -15.525 -12.401 4.344 1.00 94.31 173 VAL A C 1
ATOM 1352 O O . VAL A 1 173 ? -16.213 -13.090 3.590 1.00 94.31 173 VAL A O 1
ATOM 1355 N N . GLY A 1 174 ? -14.855 -11.339 3.892 1.00 92.50 174 GLY A N 1
ATOM 1356 C CA . GLY A 1 174 ? -14.914 -10.818 2.529 1.00 92.50 174 GLY A CA 1
ATOM 1357 C C . GLY A 1 174 ? -15.915 -9.675 2.345 1.00 92.50 174 GLY A C 1
ATOM 1358 O O . GLY A 1 174 ? -16.176 -9.279 1.201 1.00 92.50 174 GLY A O 1
ATOM 1359 N N . THR A 1 175 ? -16.460 -9.124 3.433 1.00 95.31 175 THR A N 1
ATOM 1360 C CA . THR A 1 175 ? -17.263 -7.899 3.402 1.00 95.31 175 THR A CA 1
ATOM 1361 C C . THR A 1 175 ? -16.380 -6.741 2.969 1.00 95.31 175 THR A C 1
ATOM 1363 O O . THR A 1 175 ? -15.266 -6.565 3.458 1.00 95.31 175 THR A O 1
ATOM 1366 N N . LYS A 1 176 ? -16.881 -5.937 2.032 1.00 94.44 176 LYS A N 1
ATOM 1367 C CA . LYS A 1 176 ? -16.189 -4.754 1.514 1.00 94.44 176 LYS A CA 1
ATOM 1368 C C . LYS A 1 176 ? -16.809 -3.514 2.122 1.00 94.44 176 LYS A C 1
ATOM 1370 O O . LYS A 1 176 ? -18.033 -3.398 2.163 1.00 94.44 176 LYS A O 1
ATOM 1375 N N . TYR A 1 177 ? -15.962 -2.579 2.511 1.00 95.19 177 TYR A N 1
ATOM 1376 C CA . TYR A 1 177 ? -16.382 -1.335 3.139 1.00 95.19 177 TYR A CA 1
ATOM 1377 C C . TYR A 1 177 ? -16.243 -0.160 2.167 1.00 95.19 177 TYR A C 1
ATOM 1379 O O . TYR A 1 177 ? -15.554 -0.288 1.146 1.00 95.19 177 TYR A O 1
ATOM 1387 N N . PRO A 1 178 ? -16.905 0.978 2.454 1.00 94.69 178 PRO A N 1
ATOM 1388 C CA . PRO A 1 178 ? -16.748 2.191 1.663 1.00 94.69 178 PRO A CA 1
ATOM 1389 C C . PRO A 1 178 ? -15.270 2.534 1.448 1.00 94.69 178 PRO A C 1
ATOM 1391 O O . PRO A 1 178 ? -14.465 2.453 2.368 1.00 94.69 178 PRO A O 1
ATOM 1394 N N . LEU A 1 179 ? -14.896 2.892 0.225 1.00 93.69 179 LEU A N 1
ATOM 1395 C CA . LEU A 1 179 ? -13.494 3.144 -0.119 1.00 93.69 179 LEU A CA 1
ATOM 1396 C C . LEU A 1 179 ? -13.142 4.628 0.005 1.00 93.69 179 LEU A C 1
ATOM 1398 O O . LEU A 1 179 ? -13.999 5.497 -0.155 1.00 93.69 179 LEU A O 1
ATOM 1402 N N . PHE A 1 180 ? -11.866 4.926 0.237 1.00 94.62 180 PHE A N 1
ATOM 1403 C CA . PHE A 1 180 ? -11.371 6.303 0.281 1.00 94.62 180 PHE A CA 1
ATOM 1404 C C . PHE A 1 180 ? -10.624 6.633 -1.010 1.00 94.62 180 PHE A C 1
ATOM 1406 O O . PHE A 1 180 ? -9.775 5.859 -1.444 1.00 94.62 180 PHE A O 1
ATOM 1413 N N . LEU A 1 181 ? -10.910 7.783 -1.611 1.00 92.44 181 LEU A N 1
ATOM 1414 C CA . LEU A 1 181 ? -10.273 8.283 -2.827 1.00 92.44 181 LEU A CA 1
ATOM 1415 C C . LEU A 1 181 ? -9.489 9.556 -2.527 1.00 92.44 181 LEU A C 1
ATOM 1417 O O . LEU A 1 181 ? -10.009 10.472 -1.897 1.00 92.44 181 LEU A O 1
ATOM 1421 N N . VAL A 1 182 ? -8.260 9.638 -3.024 1.00 87.25 182 VAL A N 1
ATOM 1422 C CA . VAL A 1 182 ? -7.415 10.829 -2.927 1.00 87.25 182 VAL A CA 1
ATOM 1423 C C . VAL A 1 182 ? -7.079 11.322 -4.325 1.00 87.25 182 VAL A C 1
ATOM 1425 O O . VAL A 1 182 ? -6.397 10.639 -5.096 1.00 87.25 182 VAL A O 1
ATOM 1428 N N . PHE A 1 183 ? -7.548 12.525 -4.636 1.00 87.50 183 PHE A N 1
ATOM 1429 C CA . PHE A 1 183 ? -7.291 13.209 -5.895 1.00 87.50 183 PHE A CA 1
ATOM 1430 C C . PHE A 1 183 ? -6.200 14.264 -5.724 1.00 87.50 183 PHE A C 1
ATOM 1432 O O . PHE A 1 183 ? -6.059 14.901 -4.677 1.00 87.50 183 PHE A O 1
ATOM 1439 N N . LYS A 1 184 ? -5.426 14.466 -6.789 1.00 82.81 184 LYS A N 1
ATOM 1440 C CA . LYS A 1 184 ? -4.436 15.536 -6.849 1.00 82.81 184 LYS A CA 1
ATOM 1441 C C . LYS A 1 184 ? -5.111 16.843 -7.262 1.00 82.81 184 LYS A C 1
ATOM 1443 O O . LYS A 1 184 ? -5.622 16.925 -8.375 1.00 82.81 184 LYS A O 1
ATOM 1448 N N . THR A 1 185 ? -5.053 17.868 -6.417 1.00 79.31 185 THR A N 1
ATOM 1449 C CA . THR A 1 185 ? -5.549 19.217 -6.747 1.00 79.31 185 THR A CA 1
ATOM 1450 C C . THR A 1 185 ? -4.554 20.285 -6.313 1.00 79.31 185 THR A C 1
ATOM 1452 O O . THR A 1 185 ? -3.955 20.139 -5.249 1.00 79.31 185 THR A O 1
ATOM 1455 N N . PRO A 1 186 ? -4.386 21.383 -7.069 1.00 73.50 186 PRO A N 1
ATOM 1456 C CA . PRO A 1 186 ? -3.598 22.522 -6.611 1.00 73.50 186 PRO A CA 1
ATOM 1457 C C . PRO A 1 186 ? -4.076 23.030 -5.247 1.00 73.50 186 PRO A C 1
ATOM 1459 O O . PRO A 1 186 ? -5.267 22.985 -4.934 1.00 73.50 186 PRO A O 1
ATOM 1462 N N . GLU A 1 187 ? -3.137 23.507 -4.437 1.00 69.25 187 GLU A N 1
ATOM 1463 C CA . GLU A 1 187 ? -3.454 24.142 -3.161 1.00 69.25 187 GLU A CA 1
ATOM 1464 C C . GLU A 1 187 ? -4.139 25.496 -3.401 1.00 69.25 187 GLU A C 1
ATOM 1466 O O . GLU A 1 187 ? -3.843 26.193 -4.375 1.00 69.25 187 GLU A O 1
ATOM 1471 N N . SER A 1 188 ? -5.057 25.880 -2.510 1.00 66.31 188 SER A N 1
ATOM 1472 C CA . SER A 1 188 ? -5.630 27.226 -2.559 1.00 66.31 188 SER A CA 1
ATOM 1473 C C . SER A 1 188 ? -4.550 28.257 -2.239 1.00 66.31 188 SER A C 1
ATOM 1475 O O . SER A 1 188 ? -3.783 28.096 -1.292 1.00 66.31 188 SER A O 1
ATOM 1477 N N . VAL A 1 189 ? -4.527 29.355 -2.993 1.00 64.75 189 VAL A N 1
ATOM 1478 C CA . VAL A 1 189 ? -3.577 30.461 -2.785 1.00 64.75 189 VAL A CA 1
ATOM 1479 C C . VAL A 1 189 ? -3.894 31.238 -1.491 1.00 64.75 189 VAL A C 1
ATOM 1481 O O . VAL A 1 189 ? -3.038 31.931 -0.942 1.00 64.75 189 VAL A O 1
ATOM 1484 N N . VAL A 1 190 ? -5.116 31.106 -0.961 1.00 70.25 190 VAL A N 1
ATOM 1485 C CA . VAL A 1 190 ? -5.608 31.854 0.207 1.00 70.25 190 VAL A CA 1
ATOM 1486 C C . VAL A 1 190 ? -5.475 31.024 1.490 1.00 70.25 190 VAL A C 1
ATOM 1488 O O . VAL A 1 190 ? -6.224 30.073 1.709 1.00 70.25 190 VAL A O 1
ATOM 1491 N N . LYS A 1 191 ? -4.545 31.410 2.378 1.00 63.12 191 LYS A N 1
ATOM 1492 C CA . LYS A 1 191 ? -4.185 30.651 3.597 1.00 63.12 191 LYS A CA 1
ATOM 1493 C C . LYS A 1 191 ? -5.342 30.412 4.578 1.00 63.12 191 LYS A C 1
ATOM 1495 O O . LYS A 1 191 ? -5.407 29.345 5.179 1.00 63.12 191 LYS A O 1
ATOM 1500 N N . THR A 1 192 ? -6.251 31.371 4.750 1.00 58.59 192 THR A N 1
ATOM 1501 C CA . THR A 1 192 ? -7.420 31.218 5.640 1.00 58.59 192 THR A CA 1
ATOM 1502 C C . THR A 1 192 ? -8.379 30.147 5.121 1.00 58.59 192 THR A C 1
ATOM 1504 O O . THR A 1 192 ? -8.811 29.283 5.879 1.00 58.59 192 THR A O 1
ATOM 1507 N N . THR A 1 193 ? -8.608 30.122 3.808 1.00 60.97 193 THR A N 1
ATOM 1508 C CA . THR A 1 193 ? -9.400 29.091 3.126 1.00 60.97 193 THR A CA 1
ATOM 1509 C C . THR A 1 193 ? -8.728 27.713 3.195 1.00 60.97 193 THR A C 1
ATOM 1511 O O . THR A 1 193 ? -9.421 26.705 3.248 1.00 60.97 193 THR A O 1
ATOM 1514 N N . VAL A 1 194 ? -7.391 27.629 3.239 1.00 58.38 194 VAL A N 1
ATOM 1515 C CA . VAL A 1 194 ? -6.674 26.343 3.371 1.00 58.38 194 VAL A CA 1
ATOM 1516 C C . VAL A 1 194 ? -7.014 25.642 4.691 1.00 58.38 194 VAL A C 1
ATOM 1518 O O . VAL A 1 194 ? -7.309 24.449 4.674 1.00 58.38 194 VAL A O 1
ATOM 1521 N N . ILE A 1 195 ? -7.026 26.366 5.816 1.00 59.09 195 ILE A N 1
ATOM 1522 C CA . ILE A 1 195 ? -7.341 25.792 7.137 1.00 59.09 195 ILE A CA 1
ATOM 1523 C C . ILE A 1 195 ? -8.798 25.315 7.187 1.00 59.09 195 ILE A C 1
ATOM 1525 O O . ILE A 1 195 ? -9.061 24.187 7.607 1.00 59.09 195 ILE A O 1
ATOM 1529 N N . GLU A 1 196 ? -9.733 26.136 6.708 1.00 59.03 196 GLU A N 1
ATOM 1530 C CA . GLU A 1 196 ? -11.159 25.793 6.640 1.00 59.03 196 GLU A CA 1
ATOM 1531 C C . GLU A 1 196 ? -11.405 24.571 5.737 1.00 59.03 196 GLU A C 1
ATOM 1533 O O . GLU A 1 196 ? -12.064 23.613 6.137 1.00 59.03 196 GLU A O 1
ATOM 1538 N N . ASN A 1 197 ? -10.792 24.534 4.551 1.00 61.62 197 ASN A N 1
ATOM 1539 C CA . ASN A 1 197 ? -10.926 23.403 3.637 1.00 61.62 197 ASN A CA 1
ATOM 1540 C C . ASN A 1 197 ? -10.342 22.116 4.243 1.00 61.62 197 ASN A C 1
ATOM 1542 O O . ASN A 1 197 ? -10.953 21.052 4.136 1.00 61.62 197 ASN A O 1
ATOM 1546 N N . LEU A 1 198 ? -9.175 22.192 4.896 1.00 58.00 198 LEU A N 1
ATOM 1547 C CA . LEU A 1 198 ? -8.524 21.047 5.549 1.00 58.00 198 LEU A CA 1
ATOM 1548 C C . LEU A 1 198 ? -9.365 20.437 6.674 1.00 58.00 198 LEU A C 1
ATOM 1550 O O . LEU A 1 198 ? -9.315 19.220 6.867 1.00 58.00 198 LEU A O 1
ATOM 1554 N N . THR A 1 199 ? -10.090 21.277 7.414 1.00 60.09 199 THR A N 1
ATOM 1555 C CA . THR A 1 199 ? -10.831 20.885 8.619 1.00 60.09 199 THR A CA 1
ATOM 1556 C C . THR A 1 199 ? -12.272 20.486 8.330 1.00 60.09 199 THR A C 1
ATOM 1558 O O . THR A 1 199 ? -12.747 19.527 8.931 1.00 60.09 199 THR A O 1
ATOM 1561 N N . GLN A 1 200 ? -12.948 21.171 7.404 1.00 61.31 200 GLN A N 1
ATOM 1562 C CA . GLN A 1 200 ? -14.390 21.004 7.196 1.00 61.31 200 GLN A CA 1
ATOM 1563 C C . GLN A 1 200 ? -14.778 20.410 5.841 1.00 61.31 200 GLN A C 1
ATOM 1565 O O . GLN A 1 200 ? -15.870 19.870 5.722 1.00 61.31 200 GLN A O 1
ATOM 1570 N N . ARG A 1 201 ? -13.910 20.475 4.823 1.00 64.25 201 ARG A N 1
ATOM 1571 C CA . ARG A 1 201 ? -14.284 20.122 3.439 1.00 64.25 201 ARG A CA 1
ATOM 1572 C C . ARG A 1 201 ? -13.420 19.030 2.826 1.00 64.25 201 ARG A C 1
ATOM 1574 O O . ARG A 1 201 ? -13.258 19.002 1.616 1.00 64.25 201 ARG A O 1
ATOM 1581 N N . ASN A 1 202 ? -12.771 18.173 3.618 1.00 68.06 202 ASN A N 1
ATOM 1582 C CA . ASN A 1 202 ? -11.826 17.160 3.106 1.00 68.06 202 ASN A CA 1
ATOM 1583 C C . ASN A 1 202 ? -10.790 17.731 2.108 1.00 68.06 202 ASN A C 1
ATOM 1585 O O . ASN A 1 202 ? -10.339 17.040 1.192 1.00 68.06 202 ASN A O 1
ATOM 1589 N N . SER A 1 203 ? -10.396 18.991 2.333 1.00 66.62 203 SER A N 1
ATOM 1590 C CA . SER A 1 203 ? -9.513 19.832 1.513 1.00 66.62 203 SER A CA 1
ATOM 1591 C C . SER A 1 203 ? -10.098 20.396 0.210 1.00 66.62 203 SER A C 1
ATOM 1593 O O . SER A 1 203 ? -9.377 21.095 -0.503 1.00 66.62 203 SER A O 1
ATOM 1595 N N . PHE A 1 204 ? -11.379 20.176 -0.089 1.00 64.31 204 PHE A N 1
ATOM 1596 C CA . PHE A 1 204 ? -12.061 20.801 -1.221 1.00 64.31 204 PHE A CA 1
ATOM 1597 C C . PHE A 1 204 ? -12.276 22.300 -1.010 1.00 64.31 204 PHE A C 1
ATOM 1599 O O . PHE A 1 204 ? -12.544 22.762 0.098 1.00 64.31 204 PHE A O 1
ATOM 1606 N N . GLY A 1 205 ? -12.181 23.065 -2.101 1.00 63.72 205 GLY A N 1
ATOM 1607 C CA . GLY A 1 205 ? -12.644 24.451 -2.129 1.00 63.72 205 GLY A CA 1
ATOM 1608 C C . GLY A 1 205 ? -14.168 24.534 -2.032 1.00 63.72 205 GLY A C 1
ATOM 1609 O O . GLY A 1 205 ? -14.866 23.588 -2.388 1.00 63.72 205 GLY A O 1
ATOM 1610 N N . SER A 1 206 ? -14.685 25.684 -1.596 1.00 63.78 206 SER A N 1
ATOM 1611 C CA . SER A 1 206 ? -16.123 25.909 -1.380 1.00 63.78 206 SER A CA 1
ATOM 1612 C C . SER A 1 206 ? -16.999 25.566 -2.590 1.00 63.78 206 SER A C 1
ATOM 1614 O O . SER A 1 206 ? -18.061 24.987 -2.412 1.00 63.78 206 SER A O 1
ATOM 1616 N N . LEU A 1 207 ? -16.536 25.860 -3.809 1.00 66.94 207 LEU A N 1
ATOM 1617 C CA . LEU A 1 207 ? -17.274 25.590 -5.050 1.00 66.94 207 LEU A CA 1
ATOM 1618 C C . LEU A 1 207 ? -17.467 24.094 -5.335 1.00 66.94 207 LEU A C 1
ATOM 1620 O O . LEU A 1 207 ? -18.518 23.701 -5.819 1.00 66.94 207 LEU A O 1
ATOM 1624 N N . LEU A 1 208 ? -16.462 23.266 -5.029 1.00 69.62 208 LEU A N 1
ATOM 1625 C CA . LEU A 1 208 ? -16.515 21.820 -5.272 1.00 69.62 208 LEU A CA 1
ATOM 1626 C C . LEU A 1 208 ? -17.139 21.052 -4.100 1.00 69.62 208 LEU A C 1
ATOM 1628 O O . LEU A 1 208 ? -17.491 19.892 -4.267 1.00 69.62 208 LEU A O 1
ATOM 1632 N N . SER A 1 209 ? -17.276 21.672 -2.922 1.00 67.69 209 SER A N 1
ATOM 1633 C CA . SER A 1 209 ? -17.825 21.009 -1.729 1.00 67.69 209 SER A CA 1
ATOM 1634 C C . SER A 1 209 ? -19.231 20.472 -1.981 1.00 67.69 209 SER A C 1
ATOM 1636 O O . SER A 1 209 ? -19.485 19.304 -1.722 1.00 67.69 209 SER A O 1
ATOM 1638 N N . THR A 1 210 ? -20.110 21.287 -2.573 1.00 73.00 210 THR A N 1
ATOM 1639 C CA . THR A 1 210 ? -21.511 20.915 -2.824 1.00 73.00 210 THR A CA 1
ATOM 1640 C C . THR A 1 210 ? -21.644 19.759 -3.818 1.00 73.00 210 THR A C 1
ATOM 1642 O O . THR A 1 210 ? -22.423 18.839 -3.593 1.00 73.00 210 THR A O 1
ATOM 1645 N N . GLU A 1 211 ? -20.853 19.759 -4.895 1.00 76.75 211 GLU A N 1
ATOM 1646 C CA . GLU A 1 211 ? -20.849 18.654 -5.867 1.00 76.75 211 GLU A CA 1
ATOM 1647 C C . GLU A 1 211 ? -20.323 17.353 -5.241 1.00 76.75 211 GLU A C 1
ATOM 1649 O O . GLU A 1 211 ? -20.804 16.260 -5.538 1.00 76.75 211 GLU A O 1
ATOM 1654 N N . ILE A 1 212 ? -19.333 17.458 -4.353 1.00 78.62 212 ILE A N 1
ATOM 1655 C CA . ILE A 1 212 ? -18.738 16.306 -3.674 1.00 78.62 212 ILE A CA 1
ATOM 1656 C C . ILE A 1 212 ? -19.663 15.742 -2.595 1.00 78.62 212 ILE A C 1
ATOM 1658 O O . ILE A 1 212 ? -19.729 14.522 -2.456 1.00 78.62 212 ILE A O 1
ATOM 1662 N N . GLU A 1 213 ? -20.388 16.593 -1.871 1.00 77.06 213 GLU A N 1
ATOM 1663 C CA . GLU A 1 213 ? -21.421 16.177 -0.915 1.00 77.06 213 GLU A CA 1
ATOM 1664 C C . GLU A 1 213 ? -22.485 15.324 -1.616 1.00 77.06 213 GLU A C 1
ATOM 1666 O O . GLU A 1 213 ? -22.764 14.208 -1.179 1.00 77.06 213 GLU A O 1
ATOM 1671 N N . GLU A 1 214 ? -22.970 15.766 -2.779 1.00 80.75 214 GLU A N 1
ATOM 1672 C CA . GLU A 1 214 ? -23.917 14.991 -3.586 1.00 80.75 214 GLU A CA 1
ATOM 1673 C C . GLU A 1 214 ? -23.335 13.635 -4.040 1.00 80.75 214 GLU A C 1
ATOM 1675 O O . GLU A 1 214 ? -24.026 12.612 -4.061 1.00 80.75 214 GLU A O 1
ATOM 1680 N N . ILE A 1 215 ? -22.044 13.587 -4.382 1.00 81.75 215 ILE A N 1
ATOM 1681 C CA . ILE A 1 215 ? -21.360 12.331 -4.724 1.00 81.75 215 ILE A CA 1
ATOM 1682 C C . ILE A 1 215 ? -21.247 11.406 -3.502 1.00 81.75 215 ILE A C 1
ATOM 1684 O O . ILE A 1 215 ? -21.446 10.198 -3.652 1.00 81.75 215 ILE A O 1
ATOM 1688 N N . HIS A 1 216 ? -20.946 11.939 -2.312 1.00 82.19 216 HIS A N 1
ATOM 1689 C CA . HIS A 1 216 ? -20.868 11.164 -1.062 1.00 82.19 216 HIS A CA 1
ATOM 1690 C C . HIS A 1 216 ? -22.229 10.604 -0.647 1.00 82.19 216 HIS A C 1
ATOM 1692 O O . HIS A 1 216 ? -22.286 9.499 -0.115 1.00 82.19 216 HIS A O 1
ATOM 1698 N N . GLU A 1 217 ? -23.325 11.308 -0.933 1.00 80.62 217 GLU A N 1
ATOM 1699 C CA . GLU A 1 217 ? -24.680 10.797 -0.692 1.00 80.62 217 GLU A CA 1
ATOM 1700 C C . GLU A 1 217 ? -25.045 9.641 -1.633 1.00 80.62 217 GLU A C 1
ATOM 1702 O O . GLU A 1 217 ? -25.704 8.679 -1.233 1.00 80.62 217 GLU A O 1
ATOM 1707 N N . ARG A 1 218 ? -24.609 9.710 -2.896 1.00 84.44 218 ARG A N 1
ATOM 1708 C CA . ARG A 1 218 ? -24.953 8.713 -3.926 1.00 84.44 218 ARG A CA 1
ATOM 1709 C C . ARG A 1 218 ? -24.061 7.478 -3.910 1.00 84.44 218 ARG A C 1
ATOM 1711 O O . ARG A 1 218 ? -24.466 6.425 -4.411 1.00 84.44 218 ARG A O 1
ATOM 1718 N N . HIS A 1 219 ? -22.839 7.597 -3.401 1.00 85.62 219 HIS A N 1
ATOM 1719 C CA . HIS A 1 219 ? -21.845 6.536 -3.464 1.00 85.62 219 HIS A CA 1
ATOM 1720 C C . HIS A 1 219 ? -21.197 6.297 -2.100 1.00 85.62 219 HIS A C 1
ATOM 1722 O O . HIS A 1 219 ? -20.727 7.248 -1.482 1.00 85.62 219 HIS A O 1
ATOM 1728 N N . PRO A 1 220 ? -21.070 5.028 -1.660 1.00 83.62 220 PRO A N 1
ATOM 1729 C CA . PRO A 1 220 ? -20.375 4.675 -0.425 1.00 83.62 220 PRO A CA 1
ATOM 1730 C C . PRO A 1 220 ? -18.857 4.815 -0.619 1.00 83.62 220 PRO A C 1
ATOM 1732 O O . PRO A 1 220 ? -18.118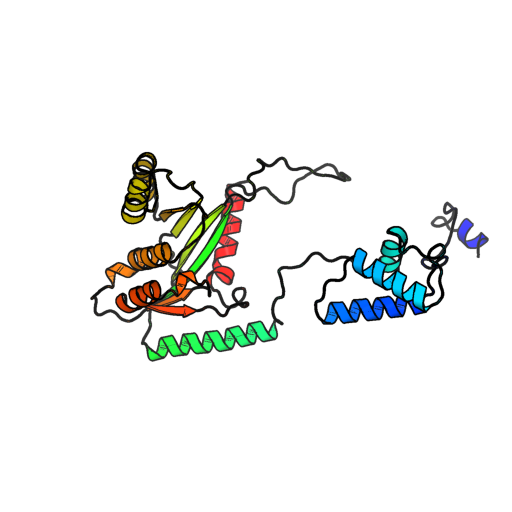 3.835 -0.733 1.00 83.62 220 PRO A O 1
ATOM 1735 N N . SER A 1 221 ? -18.392 6.055 -0.720 1.00 86.31 221 SER A N 1
ATOM 1736 C CA . SER A 1 221 ? -16.991 6.414 -0.891 1.00 86.31 221 SER A CA 1
ATOM 1737 C C . SER A 1 221 ? -16.715 7.777 -0.282 1.00 86.31 221 SER A C 1
ATOM 1739 O O . SER A 1 221 ? -17.518 8.694 -0.436 1.00 86.31 221 SER A O 1
ATOM 1741 N N . HIS A 1 222 ? -15.543 7.928 0.325 1.00 88.38 222 HIS A N 1
ATOM 1742 C CA . HIS A 1 222 ? -15.079 9.211 0.835 1.00 88.38 222 HIS A CA 1
ATOM 1743 C C . HIS A 1 222 ? -13.976 9.771 -0.036 1.00 88.38 222 HIS A C 1
ATOM 1745 O O . HIS A 1 222 ? -13.004 9.089 -0.349 1.00 88.38 222 HIS A O 1
ATOM 1751 N N . ILE A 1 223 ? -14.118 11.035 -0.413 1.00 89.12 223 ILE A N 1
ATOM 1752 C CA . ILE A 1 223 ? -13.186 11.697 -1.315 1.00 89.12 223 ILE A CA 1
ATOM 1753 C C . ILE A 1 223 ? -12.405 12.759 -0.551 1.00 89.12 223 ILE A C 1
ATOM 1755 O O . ILE A 1 223 ? -12.974 13.556 0.192 1.00 89.12 223 ILE A O 1
ATOM 1759 N N . PHE A 1 224 ? -11.099 12.765 -0.779 1.00 85.31 224 PHE A N 1
ATOM 1760 C CA . PHE A 1 224 ? -10.140 13.739 -0.293 1.00 85.31 224 PHE A CA 1
ATOM 1761 C C . PHE A 1 224 ? -9.355 14.311 -1.464 1.00 85.31 224 PHE A C 1
ATOM 1763 O O . PHE A 1 224 ? -9.129 13.649 -2.482 1.00 85.31 224 PHE A O 1
ATOM 1770 N N . VAL A 1 225 ? -8.869 15.532 -1.286 1.00 82.81 225 VAL A N 1
ATOM 1771 C CA . VAL A 1 225 ? -7.951 16.167 -2.231 1.00 82.81 225 VAL A CA 1
ATOM 1772 C C . VAL A 1 225 ? -6.700 16.665 -1.524 1.00 82.81 225 VAL A C 1
ATOM 1774 O O . VAL A 1 225 ? -6.738 17.028 -0.351 1.00 82.81 225 VAL A O 1
ATOM 1777 N N . ASN A 1 226 ? -5.561 16.664 -2.209 1.00 78.88 226 ASN A N 1
ATOM 1778 C CA . ASN A 1 226 ? -4.373 17.399 -1.771 1.00 78.88 226 ASN A CA 1
ATOM 1779 C C . ASN A 1 226 ? -3.395 17.632 -2.945 1.00 78.88 226 ASN A C 1
ATOM 1781 O O . ASN A 1 226 ? -3.521 16.980 -3.985 1.00 78.88 226 ASN A O 1
ATOM 1785 N N . PRO A 1 227 ? -2.388 18.516 -2.800 1.00 76.62 227 PRO A N 1
ATOM 1786 C CA . PRO A 1 227 ? -1.448 18.829 -3.887 1.00 76.62 227 PRO A CA 1
ATOM 1787 C C . PRO A 1 227 ? -0.578 17.679 -4.361 1.00 76.62 227 PRO A C 1
ATOM 1789 O O . PRO A 1 227 ? -0.128 17.675 -5.510 1.00 76.62 227 PRO A O 1
ATOM 1792 N N . SER A 1 228 ? -0.311 16.707 -3.494 1.00 76.00 228 SER A N 1
ATOM 1793 C CA . SER A 1 228 ? 0.536 15.570 -3.835 1.00 76.00 228 SER A CA 1
ATOM 1794 C C . SER A 1 228 ? -0.263 14.447 -4.512 1.00 76.00 228 SER A C 1
ATOM 1796 O O . SER A 1 228 ? 0.305 13.690 -5.299 1.00 76.00 228 SER A O 1
ATOM 1798 N N . GLY A 1 229 ? -1.572 14.371 -4.261 1.00 77.19 229 GLY A N 1
ATOM 1799 C CA . GLY A 1 229 ? -2.431 13.235 -4.585 1.00 77.19 229 GLY A CA 1
ATOM 1800 C C . GLY A 1 229 ? -2.123 11.986 -3.754 1.00 77.19 229 GLY A C 1
ATOM 1801 O O . GLY A 1 229 ? -2.512 10.893 -4.154 1.00 77.19 229 GLY A O 1
ATOM 1802 N N . TRP A 1 230 ? -1.384 12.113 -2.645 1.00 79.31 230 TRP A N 1
ATOM 1803 C CA . TRP A 1 230 ? -0.924 10.980 -1.836 1.00 79.31 230 TRP A CA 1
ATOM 1804 C C . TRP A 1 230 ? -1.640 10.879 -0.492 1.00 79.31 230 TRP A C 1
ATOM 1806 O O . TRP A 1 230 ? -2.134 11.866 0.058 1.00 79.31 230 TRP A O 1
ATOM 1816 N N . TRP A 1 231 ? -1.653 9.663 0.050 1.00 84.25 231 TRP A N 1
ATOM 1817 C CA . TRP A 1 231 ? -2.116 9.381 1.404 1.00 84.25 231 TRP A CA 1
ATOM 1818 C C . TRP A 1 231 ? -1.217 10.055 2.455 1.00 84.25 231 TRP A C 1
ATOM 1820 O O . TRP A 1 231 ? -0.010 10.192 2.251 1.00 84.25 231 TRP A O 1
ATOM 1830 N N . ASN A 1 232 ? -1.794 10.482 3.578 1.00 84.94 232 ASN A N 1
ATOM 1831 C CA . ASN A 1 232 ? -1.072 11.101 4.694 1.00 84.94 232 ASN A CA 1
ATOM 1832 C C . ASN A 1 232 ? -1.745 10.766 6.036 1.00 84.94 232 ASN A C 1
ATOM 1834 O O . ASN A 1 232 ? -2.848 10.221 6.056 1.00 84.94 232 ASN A O 1
ATOM 1838 N N . SER A 1 233 ? -1.090 11.105 7.150 1.00 84.25 233 SER A N 1
ATOM 1839 C CA . SER A 1 233 ? -1.542 10.739 8.500 1.00 84.25 233 SER A CA 1
ATOM 1840 C C . SER A 1 233 ? -2.920 11.300 8.850 1.00 84.25 233 SER A C 1
ATOM 1842 O O . SER A 1 233 ? -3.723 10.605 9.463 1.00 84.25 233 SER A O 1
ATOM 1844 N N . ARG A 1 234 ? -3.252 12.516 8.394 1.00 88.00 234 ARG A N 1
ATOM 1845 C CA . ARG A 1 234 ? -4.593 13.097 8.575 1.00 88.00 234 ARG A CA 1
ATOM 1846 C C . ARG A 1 234 ? -5.670 12.234 7.915 1.00 88.00 234 ARG A C 1
ATOM 1848 O O . ARG A 1 234 ? -6.730 12.033 8.501 1.00 88.00 234 ARG A O 1
ATOM 1855 N N . ILE A 1 235 ? -5.409 11.729 6.708 1.00 88.25 235 ILE A N 1
ATOM 1856 C CA . ILE A 1 235 ? -6.349 10.841 6.012 1.00 88.25 235 ILE A CA 1
ATOM 1857 C C . ILE A 1 235 ? -6.417 9.481 6.726 1.00 88.25 235 ILE A C 1
ATOM 1859 O O . ILE A 1 235 ? -7.514 8.951 6.864 1.00 88.25 235 ILE A O 1
ATOM 1863 N N . SER A 1 236 ? -5.306 8.963 7.270 1.00 93.50 236 SER A N 1
ATOM 1864 C CA . SER A 1 236 ? -5.316 7.758 8.120 1.00 93.50 236 SER A CA 1
ATOM 1865 C C . SER A 1 236 ? -6.236 7.914 9.336 1.00 93.50 236 SER A C 1
ATOM 1867 O O . SER A 1 236 ? -7.056 7.038 9.588 1.00 93.50 236 SER A O 1
ATOM 1869 N N . ILE A 1 237 ? -6.160 9.043 10.053 1.00 95.25 237 ILE A N 1
ATOM 1870 C CA . ILE A 1 237 ? -7.050 9.328 11.192 1.00 95.25 237 ILE A CA 1
ATOM 1871 C C . ILE A 1 237 ? -8.510 9.362 10.732 1.00 95.25 237 ILE A C 1
ATOM 1873 O O . ILE A 1 237 ? -9.350 8.682 11.313 1.00 95.25 237 ILE A O 1
ATOM 1877 N N . LYS A 1 238 ? -8.814 10.090 9.648 1.00 94.62 238 LYS A N 1
ATOM 1878 C CA . LYS A 1 238 ? -10.183 10.168 9.113 1.00 94.62 238 LYS A CA 1
ATOM 1879 C C . LYS A 1 238 ? -10.720 8.821 8.647 1.00 94.62 238 LYS A C 1
ATOM 1881 O O . LYS A 1 238 ? -11.904 8.554 8.817 1.00 94.62 238 LYS A O 1
ATOM 1886 N N . PHE A 1 239 ? -9.861 7.973 8.095 1.00 96.69 239 PHE A N 1
ATOM 1887 C CA . PHE A 1 239 ? -10.206 6.606 7.734 1.00 96.69 239 PHE A CA 1
ATOM 1888 C C . PHE A 1 239 ? -10.600 5.782 8.969 1.00 96.69 239 PHE A C 1
ATOM 1890 O O . PHE A 1 239 ? -11.648 5.136 8.954 1.00 96.69 239 PHE A O 1
ATOM 1897 N N . LEU A 1 240 ? -9.812 5.842 10.051 1.00 97.62 240 LEU A N 1
ATOM 1898 C CA . LEU A 1 240 ? -10.133 5.145 11.302 1.00 97.62 240 LEU A CA 1
ATOM 1899 C C . LEU A 1 240 ? -11.427 5.677 11.929 1.00 97.62 240 LEU A C 1
ATOM 1901 O O . LEU A 1 240 ? -12.311 4.894 12.265 1.00 97.62 240 LEU A O 1
ATOM 1905 N N . GLU A 1 241 ? -11.578 6.999 12.032 1.00 95.94 241 GLU A N 1
ATOM 1906 C CA . GLU A 1 241 ? -12.787 7.633 12.573 1.00 95.94 241 GLU A CA 1
ATOM 1907 C C . GLU A 1 241 ? -14.039 7.252 11.782 1.00 95.94 241 GLU A C 1
ATOM 1909 O O . GLU A 1 241 ? -15.082 6.976 12.369 1.00 95.94 241 GLU A O 1
ATOM 1914 N N . TYR A 1 242 ? -13.947 7.211 10.455 1.00 94.88 242 TYR A N 1
ATOM 1915 C CA . TYR A 1 242 ? -15.091 6.889 9.616 1.00 94.88 242 TYR A CA 1
ATOM 1916 C C . TYR A 1 242 ? -15.522 5.424 9.753 1.00 94.88 242 TYR A C 1
ATOM 1918 O O . TYR A 1 242 ? -16.697 5.140 9.983 1.00 94.88 242 TYR A O 1
ATOM 1926 N N . HIS A 1 243 ? -14.582 4.484 9.632 1.00 96.19 243 HIS A N 1
ATOM 1927 C CA . HIS A 1 243 ? -14.916 3.059 9.653 1.00 96.19 243 HIS A CA 1
ATOM 1928 C C . HIS A 1 243 ? -15.183 2.530 11.060 1.00 96.19 243 HIS A C 1
ATOM 1930 O O . HIS A 1 243 ? -16.015 1.643 11.242 1.00 96.19 243 HIS A O 1
ATOM 1936 N N . PHE A 1 244 ? -14.497 3.081 12.057 1.00 97.25 244 PHE A N 1
ATOM 1937 C CA . PHE A 1 244 ? -14.406 2.493 13.387 1.00 97.25 244 PHE A CA 1
ATOM 1938 C C . PHE A 1 244 ? -14.736 3.484 14.510 1.00 97.25 244 PHE A C 1
ATOM 1940 O O . PHE A 1 244 ? -14.792 3.084 15.667 1.00 97.25 244 PHE A O 1
ATOM 1947 N N . GLY A 1 245 ? -15.030 4.755 14.211 1.00 96.00 245 GLY A N 1
ATOM 1948 C CA . GLY A 1 245 ? -15.313 5.781 15.223 1.00 96.00 245 GLY A CA 1
ATOM 1949 C C . GLY A 1 245 ? -16.524 5.488 16.109 1.00 96.00 245 GLY A C 1
ATOM 1950 O O . GLY A 1 245 ? -16.554 5.914 17.261 1.00 96.00 245 GLY A O 1
ATOM 1951 N N . HIS A 1 246 ? -17.483 4.701 15.612 1.00 95.12 246 HIS A N 1
ATOM 1952 C CA . HIS A 1 246 ? -18.639 4.231 16.384 1.00 95.12 246 HIS A CA 1
ATOM 1953 C C . HIS A 1 246 ? -18.254 3.345 17.581 1.00 95.12 246 HIS A C 1
ATOM 1955 O O . HIS A 1 246 ? -19.072 3.145 18.474 1.00 95.12 246 HIS A O 1
ATOM 1961 N N . ARG A 1 247 ? -17.024 2.818 17.605 1.00 95.06 247 ARG A N 1
ATOM 1962 C CA . ARG A 1 247 ? -16.489 1.962 18.671 1.00 95.06 247 ARG A CA 1
ATOM 1963 C C . ARG A 1 247 ? -15.976 2.757 19.867 1.00 95.06 247 ARG A C 1
ATOM 1965 O O . ARG A 1 247 ? -15.780 2.182 20.931 1.00 95.06 247 ARG A O 1
ATOM 1972 N N . ARG A 1 248 ? -15.763 4.069 19.717 1.00 93.94 248 ARG A N 1
ATOM 1973 C CA . ARG A 1 248 ? -15.218 4.911 20.785 1.00 93.94 248 ARG A CA 1
ATOM 1974 C C . ARG A 1 248 ? -16.103 4.844 22.028 1.00 93.94 248 ARG A C 1
ATOM 1976 O O . ARG A 1 248 ? -17.312 5.065 21.943 1.00 93.94 248 ARG A O 1
ATOM 1983 N N . ASN A 1 249 ? -15.481 4.594 23.180 1.00 89.44 249 ASN A N 1
ATOM 1984 C CA . ASN A 1 249 ? -16.152 4.440 24.476 1.00 89.44 249 ASN A CA 1
ATOM 1985 C C . ASN A 1 249 ? -17.227 3.337 24.499 1.00 89.44 249 ASN A C 1
ATOM 1987 O O . ASN A 1 249 ? -18.081 3.327 25.387 1.00 89.44 249 ASN A O 1
ATOM 1991 N N . GLN A 1 250 ? -17.206 2.419 23.533 1.00 88.38 250 GLN A N 1
ATOM 1992 C CA . GLN A 1 250 ? -18.017 1.213 23.566 1.00 88.38 250 GLN A CA 1
ATOM 1993 C C . GLN A 1 250 ? -17.171 0.104 24.187 1.00 88.38 250 GLN A C 1
ATOM 1995 O O . GLN A 1 250 ? -16.015 -0.071 23.821 1.00 88.38 250 GLN A O 1
ATOM 2000 N N . ASN A 1 251 ? -17.735 -0.668 25.115 1.00 88.38 251 ASN A N 1
ATOM 2001 C CA . ASN A 1 251 ? -17.043 -1.814 25.710 1.00 88.38 251 ASN A CA 1
ATOM 2002 C C . ASN A 1 251 ? -17.064 -3.016 24.741 1.00 88.38 251 ASN A C 1
ATOM 2004 O O . ASN A 1 251 ? -17.759 -4.004 24.982 1.00 88.38 251 ASN A O 1
ATOM 2008 N N . LEU A 1 252 ? -16.386 -2.881 23.597 1.00 92.56 252 LEU A N 1
ATOM 2009 C CA . LEU A 1 252 ? -16.323 -3.875 22.521 1.00 92.56 252 LEU A CA 1
ATOM 2010 C C . LEU A 1 252 ? -14.992 -4.630 22.554 1.00 92.56 252 LEU A C 1
ATOM 2012 O O . LEU A 1 252 ? -13.971 -4.108 22.992 1.00 92.56 252 LEU A O 1
ATOM 2016 N N . LYS A 1 253 ? -14.985 -5.861 22.031 1.00 95.06 253 LYS A N 1
ATOM 2017 C CA . LYS A 1 253 ? -13.739 -6.609 21.816 1.00 95.06 253 LYS A CA 1
ATOM 2018 C C . LYS A 1 253 ? -12.844 -5.881 20.821 1.00 95.06 253 LYS A C 1
ATOM 2020 O O . LYS A 1 253 ? -13.348 -5.286 19.866 1.00 95.06 253 LYS A O 1
ATOM 2025 N N . LYS A 1 254 ? -11.528 -5.970 21.015 1.00 97.25 254 LYS A N 1
ATOM 2026 C CA . LYS A 1 254 ? -10.548 -5.376 20.101 1.00 97.25 254 LYS A CA 1
ATOM 2027 C C . LYS A 1 254 ? -10.636 -5.995 18.709 1.00 97.25 254 LYS A C 1
ATOM 2029 O O . LYS A 1 254 ? -10.943 -7.177 18.568 1.00 97.25 254 LYS A O 1
ATOM 2034 N N . ILE A 1 255 ? -10.312 -5.200 17.695 1.00 98.12 255 ILE A N 1
ATOM 2035 C CA . ILE A 1 255 ? -10.203 -5.666 16.306 1.00 98.12 255 ILE A CA 1
ATOM 2036 C C . ILE A 1 255 ? -8.760 -5.606 15.821 1.00 98.12 255 ILE A C 1
ATOM 2038 O O . ILE A 1 255 ? -7.957 -4.828 16.337 1.00 98.12 255 ILE A O 1
ATOM 2042 N N . LEU A 1 256 ? -8.436 -6.404 14.807 1.00 98.56 256 LEU A N 1
ATOM 2043 C CA . LEU A 1 256 ? -7.138 -6.357 14.137 1.00 98.56 256 LEU A CA 1
ATOM 2044 C C . LEU A 1 256 ? -7.276 -5.622 12.806 1.00 98.56 256 LEU A C 1
ATOM 2046 O O . LEU A 1 256 ? -8.066 -6.036 11.963 1.00 98.56 256 LEU A O 1
ATOM 2050 N N . LEU A 1 257 ? -6.475 -4.583 12.581 1.00 98.50 257 LEU A N 1
ATOM 2051 C CA . LEU A 1 257 ? -6.355 -3.923 11.282 1.00 98.50 257 LEU A CA 1
ATOM 2052 C C . LEU A 1 257 ? -4.925 -4.065 10.761 1.00 98.50 257 LEU A C 1
ATOM 2054 O O . LEU A 1 257 ? -3.969 -3.595 11.376 1.00 98.50 257 LEU A O 1
ATOM 2058 N N . MET A 1 258 ? -4.788 -4.705 9.603 1.00 97.88 258 MET A N 1
ATOM 2059 C CA . MET A 1 258 ? -3.506 -4.888 8.931 1.00 97.88 258 MET A CA 1
ATOM 2060 C C . MET A 1 258 ? -3.295 -3.824 7.851 1.00 97.88 258 MET A C 1
ATOM 2062 O O . MET A 1 258 ? -4.110 -3.712 6.928 1.00 97.88 258 MET A O 1
ATOM 2066 N N . TRP A 1 259 ? -2.171 -3.112 7.945 1.00 96.06 259 TRP A N 1
ATOM 2067 C CA . TRP A 1 259 ? -1.722 -2.085 7.000 1.00 96.06 259 TRP A CA 1
ATOM 2068 C C . TRP A 1 259 ? -0.290 -2.341 6.527 1.00 96.06 259 TRP A C 1
ATOM 2070 O O . TRP A 1 259 ? 0.518 -2.931 7.250 1.00 96.06 259 TRP A O 1
ATOM 2080 N N . ASP A 1 260 ? 0.040 -1.884 5.316 1.00 91.94 260 ASP A N 1
ATOM 2081 C CA . ASP A 1 260 ? 1.427 -1.875 4.844 1.00 91.94 260 ASP A CA 1
ATOM 2082 C C . ASP A 1 260 ? 2.297 -0.921 5.684 1.00 91.94 260 ASP A C 1
ATOM 2084 O O . ASP A 1 260 ? 1.778 -0.042 6.370 1.00 91.94 260 ASP A O 1
ATOM 2088 N N . ASP A 1 261 ? 3.625 -1.079 5.643 1.00 88.62 261 ASP A N 1
ATOM 2089 C CA . ASP A 1 261 ? 4.588 -0.314 6.464 1.00 88.62 261 ASP A CA 1
ATOM 2090 C C . ASP A 1 261 ? 4.777 1.153 6.007 1.00 88.62 261 ASP A C 1
ATOM 2092 O O . ASP A 1 261 ? 5.844 1.754 6.153 1.00 88.62 261 ASP A O 1
ATOM 2096 N N . PHE A 1 262 ? 3.752 1.763 5.411 1.00 86.88 262 PHE A N 1
ATOM 2097 C CA . PHE A 1 262 ? 3.794 3.166 5.036 1.00 86.88 262 PHE A CA 1
ATOM 2098 C C . PHE A 1 262 ? 3.747 4.065 6.281 1.00 86.88 262 PHE A C 1
ATOM 2100 O O . PHE A 1 262 ? 2.840 3.984 7.105 1.00 86.88 262 PHE A O 1
ATOM 2107 N N . GLY A 1 263 ? 4.709 4.985 6.412 1.00 83.50 263 GLY A N 1
ATOM 2108 C CA . GLY A 1 263 ? 4.887 5.777 7.638 1.00 83.50 263 GLY A CA 1
ATOM 2109 C C . GLY A 1 263 ? 3.654 6.575 8.089 1.00 83.50 263 GLY A C 1
ATOM 2110 O O . GLY A 1 263 ? 3.449 6.757 9.286 1.00 83.50 263 GLY A O 1
ATOM 2111 N N . ALA A 1 264 ? 2.789 6.999 7.162 1.00 85.31 264 ALA A N 1
ATOM 2112 C CA . ALA A 1 264 ? 1.552 7.713 7.491 1.00 85.31 264 ALA A CA 1
ATOM 2113 C C . ALA A 1 264 ? 0.504 6.857 8.231 1.00 85.31 264 ALA A C 1
ATOM 2115 O O . ALA A 1 264 ? -0.461 7.410 8.756 1.00 85.31 264 ALA A O 1
ATOM 2116 N N . HIS A 1 265 ? 0.656 5.532 8.246 1.00 90.12 265 HIS A N 1
ATOM 2117 C CA . HIS A 1 265 ? -0.211 4.595 8.965 1.00 90.12 265 HIS A CA 1
ATOM 2118 C C . HIS A 1 265 ? 0.149 4.454 10.444 1.00 90.12 265 HIS A C 1
ATOM 2120 O O . HIS A 1 265 ? -0.663 3.976 11.226 1.00 90.12 265 HIS A O 1
ATOM 2126 N N . PHE A 1 266 ? 1.355 4.871 10.837 1.00 93.00 266 PHE A N 1
ATOM 2127 C CA . PHE A 1 266 ? 1.901 4.601 12.170 1.00 93.00 266 PHE A CA 1
ATOM 2128 C C . PHE A 1 266 ? 2.528 5.838 12.814 1.00 93.00 266 PHE A C 1
ATOM 2130 O O . PHE A 1 266 ? 3.436 5.723 13.636 1.00 93.00 266 PHE A O 1
ATOM 2137 N N . THR A 1 267 ? 2.073 7.037 12.440 1.00 92.88 267 THR A N 1
ATOM 2138 C CA . THR A 1 267 ? 2.426 8.246 13.194 1.00 92.88 267 THR A CA 1
ATOM 2139 C C . THR A 1 267 ? 1.821 8.174 14.600 1.00 92.88 267 THR A C 1
ATOM 2141 O O . THR A 1 267 ? 0.752 7.577 14.741 1.00 92.88 267 THR A O 1
ATOM 2144 N N . PRO A 1 268 ? 2.424 8.813 15.621 1.00 96.81 268 PRO A N 1
ATOM 2145 C CA . PRO A 1 268 ? 1.920 8.765 16.997 1.00 96.81 268 PRO A CA 1
ATOM 2146 C C . PRO A 1 268 ? 0.419 9.062 17.117 1.00 96.81 268 PRO A C 1
ATOM 2148 O O . PRO A 1 268 ? -0.299 8.293 17.743 1.00 96.81 268 PRO A O 1
ATOM 2151 N N . ASP A 1 269 ? -0.073 10.086 16.415 1.00 95.75 269 ASP A N 1
ATOM 2152 C CA . ASP A 1 269 ? -1.496 10.455 16.430 1.00 95.75 269 ASP A CA 1
ATOM 2153 C C . ASP A 1 269 ? -2.413 9.366 15.848 1.00 95.75 269 ASP A C 1
ATOM 2155 O O . ASP A 1 269 ? -3.532 9.173 16.310 1.00 95.75 269 ASP A O 1
ATOM 2159 N N . VAL A 1 270 ? -1.947 8.629 14.834 1.00 95.94 270 VAL A N 1
ATOM 2160 C CA . VAL A 1 270 ? -2.728 7.544 14.215 1.00 95.94 270 VAL A CA 1
ATOM 2161 C C . VAL A 1 270 ? -2.793 6.348 15.154 1.00 95.94 270 VAL A C 1
ATOM 2163 O O . VAL A 1 270 ? -3.853 5.747 15.301 1.00 95.94 270 VAL A O 1
ATOM 2166 N N . VAL A 1 271 ? -1.674 6.027 15.808 1.00 97.69 271 VAL A N 1
ATOM 2167 C CA . VAL A 1 271 ? -1.616 4.958 16.811 1.00 97.69 271 VAL A CA 1
ATOM 2168 C C . VAL A 1 271 ? -2.508 5.301 18.005 1.00 97.69 271 VAL A C 1
ATOM 2170 O O . VAL A 1 271 ? -3.303 4.460 18.405 1.00 97.69 271 VAL A O 1
ATOM 2173 N N . ALA A 1 272 ? -2.465 6.542 18.498 1.00 97.75 272 ALA A N 1
ATOM 2174 C CA . ALA A 1 272 ? -3.322 6.995 19.592 1.00 97.75 272 ALA A CA 1
ATOM 2175 C C . ALA A 1 272 ? -4.817 6.866 19.247 1.00 97.75 272 ALA A C 1
ATOM 2177 O O . ALA A 1 272 ? -5.591 6.327 20.032 1.00 97.75 272 ALA A O 1
ATOM 2178 N N . VAL A 1 273 ? -5.224 7.280 18.040 1.00 97.88 273 VAL A N 1
ATOM 2179 C CA . VAL A 1 273 ? -6.614 7.113 17.584 1.00 97.88 273 VAL A CA 1
ATOM 2180 C C . VAL A 1 273 ? -6.991 5.636 17.446 1.00 97.88 273 VAL A C 1
ATOM 2182 O O . VAL A 1 273 ? -8.112 5.265 17.775 1.00 97.88 273 VAL A O 1
ATOM 2185 N N . ALA A 1 274 ? -6.089 4.773 16.974 1.00 97.62 274 ALA A N 1
ATOM 2186 C CA . ALA A 1 274 ? -6.361 3.339 16.904 1.00 97.62 274 ALA A CA 1
ATOM 2187 C C . ALA A 1 274 ? -6.560 2.723 18.300 1.00 97.62 274 ALA A C 1
ATOM 2189 O O . ALA A 1 274 ? -7.496 1.947 18.492 1.00 97.62 274 ALA A O 1
ATOM 2190 N N . GLU A 1 275 ? -5.741 3.118 19.278 1.00 96.25 275 GLU A N 1
ATOM 2191 C CA . GLU A 1 275 ? -5.874 2.694 20.675 1.00 96.25 275 GLU A CA 1
ATOM 2192 C C . GLU A 1 275 ? -7.209 3.149 21.287 1.00 96.25 275 GLU A C 1
ATOM 2194 O O . GLU A 1 275 ? -7.896 2.334 21.897 1.00 96.25 275 GLU A O 1
ATOM 2199 N N . GLU A 1 276 ? -7.634 4.398 21.056 1.00 96.50 276 GLU A N 1
ATOM 2200 C CA . GLU A 1 276 ? -8.946 4.910 21.500 1.00 96.50 276 GLU A CA 1
ATOM 2201 C C . GLU A 1 276 ? -10.149 4.140 20.929 1.00 96.50 276 GLU A C 1
ATOM 2203 O O . GLU A 1 276 ? -11.246 4.187 21.492 1.00 96.50 276 GLU A O 1
ATOM 2208 N N . LEU A 1 277 ? -9.975 3.496 19.774 1.00 97.25 277 LEU A N 1
ATOM 2209 C CA . LEU A 1 277 ? -11.025 2.771 19.053 1.00 97.25 277 LEU A CA 1
ATOM 2210 C C . LEU A 1 277 ? -10.954 1.249 19.264 1.00 97.25 277 LEU A C 1
ATOM 2212 O O . LEU A 1 277 ? -11.669 0.498 18.585 1.00 97.25 277 LEU A O 1
ATOM 2216 N N . ASP A 1 278 ? -10.092 0.798 20.182 1.00 97.12 278 ASP A N 1
ATOM 2217 C CA . ASP A 1 278 ? -9.816 -0.614 20.452 1.00 97.12 278 ASP A CA 1
ATOM 2218 C C . ASP A 1 278 ? -9.379 -1.375 19.187 1.00 97.12 278 ASP A C 1
ATOM 2220 O O . ASP A 1 278 ? -9.842 -2.481 18.885 1.00 97.12 278 ASP A O 1
ATOM 2224 N N . ILE A 1 279 ? -8.479 -0.760 18.418 1.00 97.94 279 ILE A N 1
ATOM 2225 C CA . ILE A 1 279 ? -7.910 -1.312 17.188 1.00 97.94 279 ILE A CA 1
ATOM 2226 C C . ILE A 1 279 ? -6.443 -1.646 17.425 1.00 97.94 279 ILE A C 1
ATOM 2228 O O . ILE A 1 279 ? -5.622 -0.784 17.734 1.00 97.94 279 ILE A O 1
ATOM 2232 N N . ILE A 1 280 ? -6.089 -2.905 17.197 1.00 98.00 280 ILE A N 1
ATOM 2233 C CA . ILE A 1 280 ? -4.699 -3.337 17.125 1.00 98.00 280 ILE A CA 1
ATOM 2234 C C . ILE A 1 280 ? -4.234 -3.182 15.682 1.00 98.00 280 ILE A C 1
ATOM 2236 O O . ILE A 1 280 ? -4.743 -3.848 14.779 1.00 98.00 280 ILE A O 1
ATOM 2240 N N . LEU A 1 281 ? -3.263 -2.296 15.469 1.00 97.75 281 LEU A N 1
ATOM 2241 C CA . LEU A 1 281 ? -2.625 -2.121 14.169 1.00 97.75 281 LEU A CA 1
ATOM 2242 C C . LEU A 1 281 ? -1.472 -3.110 14.009 1.00 97.75 281 LEU A C 1
ATOM 2244 O O . LEU A 1 281 ? -0.544 -3.136 14.818 1.00 97.75 281 LEU A O 1
ATOM 2248 N N . GLU A 1 282 ? -1.495 -3.880 12.928 1.00 96.88 282 GLU A N 1
ATOM 2249 C CA . GLU A 1 282 ? -0.442 -4.836 12.602 1.00 96.88 282 GLU A CA 1
ATOM 2250 C C . GLU A 1 282 ? 0.203 -4.491 11.257 1.00 96.88 282 GLU A C 1
ATOM 2252 O O . GLU A 1 282 ? -0.473 -4.219 10.261 1.00 96.88 282 GLU A O 1
ATOM 2257 N N . LYS A 1 283 ? 1.538 -4.478 11.243 1.00 95.62 283 LYS A N 1
ATOM 2258 C CA . LYS A 1 283 ? 2.329 -4.074 10.078 1.00 95.62 283 LYS A CA 1
ATOM 2259 C C . LYS A 1 283 ? 2.583 -5.265 9.181 1.00 95.62 283 LYS A C 1
ATOM 2261 O O . LYS A 1 283 ? 3.196 -6.241 9.618 1.00 95.62 283 LYS A O 1
ATOM 2266 N N . ILE A 1 284 ? 2.227 -5.146 7.908 1.00 94.06 284 ILE A N 1
ATOM 2267 C CA . ILE A 1 284 ? 2.710 -6.094 6.908 1.00 94.06 284 ILE A CA 1
ATOM 2268 C C . ILE A 1 284 ? 4.238 -5.965 6.810 1.00 94.06 284 ILE A C 1
ATOM 2270 O O . ILE A 1 284 ? 4.744 -4.844 6.692 1.00 94.06 284 ILE A O 1
ATOM 2274 N N . PRO A 1 285 ? 4.994 -7.081 6.824 1.00 90.94 285 PRO A N 1
ATOM 2275 C CA . PRO A 1 285 ? 6.442 -7.035 6.713 1.00 90.94 285 PRO A CA 1
ATOM 2276 C C . PRO A 1 285 ? 6.881 -6.283 5.447 1.00 90.94 285 PRO A C 1
ATOM 2278 O O . PRO A 1 285 ? 6.456 -6.644 4.338 1.00 90.94 285 PRO A O 1
ATOM 2281 N N . PRO A 1 286 ? 7.748 -5.261 5.574 1.00 83.25 286 PRO A N 1
ATOM 2282 C CA . PRO A 1 286 ? 8.233 -4.524 4.418 1.00 83.25 286 PRO A CA 1
ATOM 2283 C C . PRO A 1 286 ? 8.960 -5.479 3.467 1.00 83.25 286 PRO A C 1
ATOM 2285 O O . PRO A 1 286 ? 9.557 -6.465 3.895 1.00 83.25 286 PRO A O 1
ATOM 2288 N N . THR A 1 287 ? 8.937 -5.191 2.164 1.00 83.12 287 THR A N 1
ATOM 2289 C CA . THR A 1 287 ? 9.522 -6.033 1.088 1.00 83.12 287 THR A CA 1
ATOM 2290 C C . THR A 1 287 ? 8.724 -7.298 0.739 1.00 83.12 287 THR A C 1
ATOM 2292 O O . THR A 1 287 ? 8.810 -7.773 -0.395 1.00 83.12 287 THR A O 1
ATOM 2295 N N . PHE A 1 288 ? 7.898 -7.817 1.652 1.00 86.69 288 PHE A N 1
ATOM 2296 C CA . PHE A 1 288 ? 7.138 -9.058 1.458 1.00 86.69 288 PHE A CA 1
ATOM 2297 C C . PHE A 1 288 ? 5.635 -8.837 1.232 1.00 86.69 288 PHE A C 1
ATOM 2299 O O . PHE A 1 288 ? 4.861 -9.785 1.305 1.00 86.69 288 PHE A O 1
ATOM 2306 N N . THR A 1 289 ? 5.198 -7.618 0.897 1.00 85.06 289 THR A N 1
ATOM 2307 C CA . THR A 1 289 ? 3.783 -7.309 0.601 1.00 85.06 289 THR A CA 1
ATOM 2308 C C . THR A 1 289 ? 3.185 -8.241 -0.451 1.00 85.06 289 THR A C 1
ATOM 2310 O O . THR A 1 289 ? 2.077 -8.726 -0.282 1.00 85.06 289 THR A O 1
ATOM 2313 N N . TRP A 1 290 ? 3.945 -8.618 -1.480 1.00 83.25 290 TRP A N 1
ATOM 2314 C CA . TRP A 1 290 ? 3.466 -9.518 -2.536 1.00 83.25 290 TRP A CA 1
ATOM 2315 C C . TRP A 1 290 ? 2.961 -10.893 -2.053 1.00 83.25 290 TRP A C 1
ATOM 2317 O O . TRP A 1 290 ? 2.231 -11.534 -2.807 1.00 83.25 290 TRP A O 1
ATOM 2327 N N . ILE A 1 291 ? 3.361 -11.349 -0.859 1.00 88.88 291 ILE A N 1
ATOM 2328 C CA . ILE A 1 291 ? 2.908 -12.611 -0.249 1.00 88.88 291 ILE A CA 1
ATOM 2329 C C . ILE A 1 291 ? 2.166 -12.391 1.075 1.00 88.88 291 ILE A C 1
ATOM 2331 O O . ILE A 1 291 ? 1.222 -13.117 1.370 1.00 88.88 291 ILE A O 1
ATOM 2335 N N . CYS A 1 292 ? 2.555 -11.379 1.854 1.00 92.00 292 CYS A N 1
ATOM 2336 C CA . CYS A 1 292 ? 1.995 -11.117 3.177 1.00 92.00 292 CYS A CA 1
ATOM 2337 C C . CYS A 1 292 ? 0.820 -10.131 3.181 1.00 92.00 292 CYS A C 1
ATOM 2339 O O . CYS A 1 292 ? 0.126 -10.093 4.188 1.00 92.00 292 CYS A O 1
ATOM 2341 N N . GLN A 1 293 ? 0.597 -9.331 2.126 1.00 93.81 293 GLN A N 1
ATOM 2342 C CA . GLN A 1 293 ? -0.499 -8.350 2.057 1.00 93.81 293 GLN A CA 1
ATOM 2343 C C . GLN A 1 293 ? -1.749 -8.991 1.426 1.00 93.81 293 GLN A C 1
ATOM 2345 O O . GLN A 1 293 ? -1.771 -9.201 0.207 1.00 93.81 293 GLN A O 1
ATOM 2350 N N . PRO A 1 294 ? -2.815 -9.288 2.199 1.00 94.62 294 PRO A N 1
ATOM 2351 C CA . PRO A 1 294 ? -4.003 -9.960 1.675 1.00 94.62 294 PRO A CA 1
ATOM 2352 C C . PRO A 1 294 ? -4.653 -9.225 0.502 1.00 94.62 294 PRO A C 1
ATOM 2354 O O . PRO A 1 294 ? -5.046 -9.876 -0.471 1.00 94.62 294 PRO A O 1
ATOM 2357 N N . ALA A 1 295 ? -4.719 -7.891 0.544 1.00 9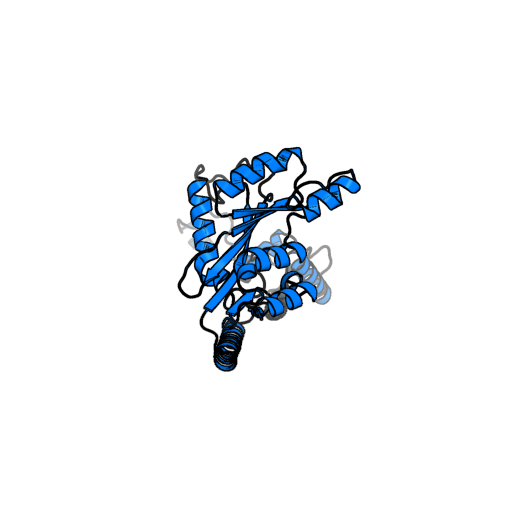3.44 295 ALA A N 1
ATOM 2358 C CA . ALA A 1 295 ? -5.281 -7.090 -0.536 1.00 93.44 295 ALA A CA 1
ATOM 2359 C C . ALA A 1 295 ? -4.575 -7.310 -1.877 1.00 93.44 295 ALA A C 1
ATOM 2361 O O . ALA A 1 295 ? -5.236 -7.591 -2.885 1.00 93.44 295 ALA A O 1
ATOM 2362 N N . ASP A 1 296 ? -3.244 -7.226 -1.880 1.00 89.88 296 ASP A N 1
ATOM 2363 C CA . ASP A 1 296 ? -2.402 -7.405 -3.063 1.00 89.88 296 ASP A CA 1
ATOM 2364 C C . ASP A 1 296 ? -2.530 -8.813 -3.652 1.00 89.88 296 ASP A C 1
ATOM 2366 O O . ASP A 1 296 ? -2.622 -8.972 -4.877 1.00 89.88 296 ASP A O 1
ATOM 2370 N N . VAL A 1 297 ? -2.578 -9.827 -2.784 1.00 89.50 297 VAL A N 1
ATOM 2371 C CA . VAL A 1 297 ? -2.701 -11.238 -3.175 1.00 89.50 297 VAL A CA 1
ATOM 2372 C C . VAL A 1 297 ? -4.107 -11.558 -3.698 1.00 89.50 297 VAL A C 1
ATOM 2374 O O . VAL A 1 297 ? -4.246 -12.335 -4.645 1.00 89.50 297 VAL A O 1
ATOM 2377 N N . SER A 1 298 ? -5.146 -10.941 -3.127 1.00 89.75 298 SER A N 1
ATOM 2378 C CA . SER A 1 298 ? -6.527 -11.420 -3.274 1.00 89.75 298 SER A CA 1
ATOM 2379 C C . SER A 1 298 ? -7.390 -10.558 -4.197 1.00 89.75 298 SER A C 1
ATOM 2381 O O . SER A 1 298 ? -7.878 -11.047 -5.218 1.00 89.75 298 SER A O 1
ATOM 2383 N N . TRP A 1 299 ? -7.610 -9.276 -3.877 1.00 91.19 299 TRP A N 1
ATOM 2384 C CA . TRP A 1 299 ? -8.652 -8.467 -4.541 1.00 91.19 299 TRP A CA 1
ATOM 2385 C C . TRP A 1 299 ? -8.137 -7.295 -5.375 1.00 91.19 299 TRP A C 1
ATOM 2387 O O . TRP A 1 299 ? -8.846 -6.835 -6.278 1.00 91.19 299 TRP A O 1
ATOM 2397 N N . MET A 1 300 ? -6.897 -6.851 -5.170 1.00 89.75 300 MET A N 1
ATOM 2398 C CA . MET A 1 300 ? -6.353 -5.686 -5.872 1.00 89.75 300 MET A CA 1
ATOM 2399 C C . MET A 1 300 ? -6.227 -5.917 -7.385 1.00 89.75 300 MET A C 1
ATOM 2401 O O . MET A 1 300 ? -6.580 -5.065 -8.209 1.00 89.75 300 MET A O 1
ATOM 2405 N N . LYS A 1 301 ? -5.746 -7.102 -7.778 1.00 88.75 301 LYS A N 1
ATOM 2406 C CA . LYS A 1 301 ? -5.605 -7.484 -9.189 1.00 88.75 301 LYS A CA 1
ATOM 2407 C C . LYS A 1 301 ? -6.968 -7.654 -9.882 1.00 88.75 301 LYS A C 1
ATOM 2409 O O . LYS A 1 301 ? -7.135 -7.042 -10.942 1.00 88.75 301 LYS A O 1
ATOM 2414 N N . PRO A 1 302 ? -7.940 -8.415 -9.339 1.00 91.62 302 PRO A N 1
ATOM 2415 C CA . PRO A 1 302 ? -9.290 -8.484 -9.900 1.00 91.62 302 PRO A CA 1
ATOM 2416 C C . PRO A 1 302 ? -9.944 -7.115 -10.109 1.00 91.62 302 PRO A C 1
ATOM 2418 O O . PRO A 1 302 ? -10.478 -6.868 -11.192 1.00 91.62 302 PRO A O 1
ATOM 2421 N N . LEU A 1 303 ? -9.833 -6.201 -9.135 1.00 90.31 303 LEU A N 1
ATOM 2422 C CA . LEU A 1 303 ? -10.354 -4.837 -9.261 1.00 90.31 303 LEU A CA 1
ATOM 2423 C C . LEU A 1 303 ? -9.757 -4.119 -10.478 1.00 90.31 303 LEU A C 1
ATOM 2425 O O . LEU A 1 303 ? -10.489 -3.621 -11.332 1.00 90.31 303 LEU A O 1
ATOM 2429 N N . LYS A 1 304 ? -8.424 -4.113 -10.601 1.00 85.62 304 LYS A N 1
ATOM 2430 C CA . LYS A 1 304 ? -7.732 -3.457 -11.723 1.00 85.62 304 LYS A CA 1
ATOM 2431 C C . LYS A 1 304 ? -8.091 -4.070 -13.073 1.00 85.62 304 LYS A C 1
ATOM 2433 O O . LYS A 1 304 ? -8.171 -3.348 -14.063 1.00 85.62 304 LYS A O 1
ATOM 2438 N N . ILE A 1 305 ? -8.307 -5.383 -13.132 1.00 86.19 305 ILE A N 1
ATOM 2439 C CA . ILE A 1 305 ? -8.764 -6.053 -14.356 1.00 86.19 305 ILE A CA 1
ATOM 2440 C C . ILE A 1 305 ? -10.180 -5.592 -14.717 1.00 86.19 305 ILE A C 1
ATOM 2442 O O . ILE A 1 305 ? -10.430 -5.273 -15.877 1.00 86.19 305 ILE A O 1
ATOM 2446 N N . ALA A 1 306 ? -11.092 -5.530 -13.745 1.00 89.12 306 ALA A N 1
ATOM 2447 C CA . ALA A 1 306 ? -12.464 -5.086 -13.971 1.00 89.12 306 ALA A CA 1
ATOM 2448 C C . ALA A 1 306 ? -12.535 -3.620 -14.431 1.00 89.12 306 ALA A C 1
ATOM 2450 O O . ALA A 1 306 ? -13.259 -3.322 -15.377 1.00 89.12 306 ALA A O 1
ATOM 2451 N N . LEU A 1 307 ? -11.742 -2.729 -13.826 1.00 86.25 307 LEU A N 1
ATOM 2452 C CA . LEU A 1 307 ? -11.648 -1.323 -14.239 1.00 86.25 307 LEU A CA 1
ATOM 2453 C C . LEU A 1 307 ? -11.169 -1.187 -15.689 1.00 86.25 307 LEU A C 1
ATOM 2455 O O . LEU A 1 307 ? -11.807 -0.501 -16.481 1.00 86.25 307 LEU A O 1
ATOM 2459 N N . ARG A 1 308 ? -10.109 -1.911 -16.073 1.00 82.06 308 ARG A N 1
ATOM 2460 C CA . ARG A 1 308 ? -9.620 -1.919 -17.464 1.00 82.06 308 ARG A CA 1
ATOM 2461 C C . ARG A 1 308 ? -10.675 -2.417 -18.450 1.00 82.06 308 ARG A C 1
ATOM 2463 O O . ARG A 1 308 ? -10.802 -1.850 -19.524 1.00 82.06 308 ARG A O 1
ATOM 2470 N N . LYS A 1 309 ? -11.435 -3.454 -18.086 1.00 80.94 309 LYS A N 1
ATOM 2471 C CA . LYS A 1 309 ? -12.513 -4.000 -18.928 1.00 80.94 309 LYS A CA 1
ATOM 2472 C C . LYS A 1 309 ? -13.684 -3.041 -19.136 1.00 80.94 309 LYS A C 1
ATOM 2474 O O . LYS A 1 309 ? -14.415 -3.227 -20.089 1.00 80.94 309 LYS A O 1
ATOM 2479 N N . ARG A 1 310 ? -13.913 -2.092 -18.225 1.00 79.56 310 ARG A N 1
ATOM 2480 C CA . ARG A 1 310 ? -14.962 -1.071 -18.383 1.00 79.56 310 ARG A CA 1
ATOM 2481 C C . ARG A 1 310 ? -14.502 0.127 -19.211 1.00 79.56 310 ARG A C 1
ATOM 2483 O O . ARG A 1 310 ? -15.333 0.931 -19.606 1.00 79.56 310 ARG A O 1
ATOM 2490 N N . TRP A 1 311 ? -13.191 0.272 -19.394 1.00 70.50 311 TRP A N 1
ATOM 2491 C CA . TRP A 1 311 ? -12.593 1.379 -20.131 1.00 70.50 311 TRP A CA 1
ATOM 2492 C C . TRP A 1 311 ? -12.508 1.118 -21.640 1.00 70.50 311 TRP A C 1
ATOM 2494 O O . TRP A 1 311 ? -12.644 2.051 -22.425 1.00 70.50 311 TRP A O 1
ATOM 2504 N N . VAL A 1 312 ? -12.236 -0.134 -22.023 1.00 57.12 312 VAL A N 1
ATOM 2505 C CA . VAL A 1 312 ? -12.159 -0.618 -23.415 1.00 57.12 312 VAL A CA 1
ATOM 2506 C C . VAL A 1 312 ? -13.512 -1.166 -23.836 1.00 57.12 312 VAL A C 1
ATOM 2508 O O . VAL A 1 312 ? -13.912 -0.895 -24.986 1.00 57.12 312 VAL A O 1
#

Radius of gyration: 29.47 Å; Cα contacts (8 Å, |Δi|>4): 366; chains: 1; bounding box: 73×61×80 Å

Nearest PDB structures (foldseek):
  4r79-assembly1_B  TM=5.548E-01  e=1.410E-06  Drosophila mauritiana
  4u7b-assembly2_G-2  TM=4.854E-01  e=8.205E-07  Drosophila mauritiana
  7pel-assembly1_E  TM=6.889E-01  e=1.017E-01  Simian T-lymphotropic virus 1
  2x78-assembly1_B  TM=6.008E-01  e=1.374E-01  Human spumaretrovirus
  5ejk-assembly1_B  TM=6.599E-01  e=2.662E-01  Rous sarcoma virus - Prague C

Organism: NCBI:txid100861

Mean predicted aligned error: 15.27 Å

Foldseek 3Di:
DVVVQCPDPVRVVPPDDDDQPNDDLDDPVLLVVLVVVVVVCVVVVHDDDLVNSQVSSVVSCVVVPHDCVSDRSDPVNSVSSCVVVVHDDDDDDPPDQPDVVVLVVLQVVQVVVVVVVCVVQVADKEKEKEKDWDFPDDDDPDDDDDPPDPDDDDDDPVRRVATKMKMWMAIPVGDTAAIEIEHADDQDPDPVQQVVCVPPQLNDGPVCSVVVVVVVVVGSYHYHYDNVSDDALSVLLVVCCVPQVVQQPPPDGAYEYEYEPDVSCDDPVSVVSCVRRNYDYDYQDPSNCCRRRCCNVPPVVVVNVVSSVVND